Protein AF-A0A3Q0F4G1-F1 (afdb_monomer)

Foldseek 3Di:
DPPQFFEEFEAQADCLLDALLVVLVVVLGQEYEDDAQAAAAPPDDTAGHSDPPAHLVVLGQLVNLVSQVSNVVVNRAYAHEYHDPHPRYAHPDLVSLLVVLVVCCCQAAVHHDPRHSNPPHHGQEYEYEHDDY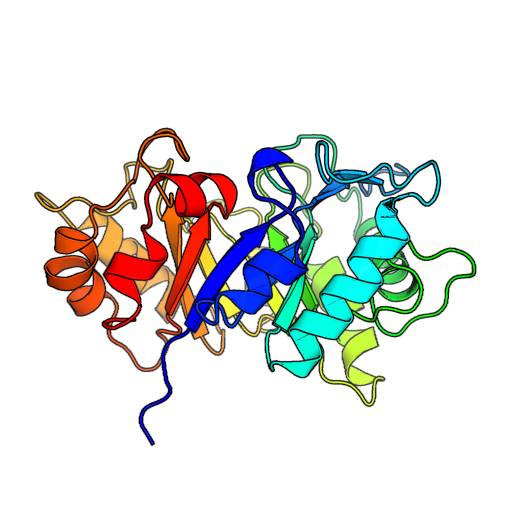YADVLSNLVNNVVVQVPDPHHHAYEYEWELPPPPIRCVNNQVVLRHQEYAHEQAPDVQQAADPVDNPSVLVSLVCPQVVGRYQAYAHEAELDCVLGVTRHDQLVCCQPPVCVSNDDSRHRYYYYRHSSSCVVNVSSVSNSVRD

Structure (mmCIF, N/CA/C/O backbone):
data_AF-A0A3Q0F4G1-F1
#
_entry.id   AF-A0A3Q0F4G1-F1
#
loop_
_atom_site.group_PDB
_atom_site.id
_atom_site.type_symbol
_atom_site.label_atom_id
_atom_site.label_alt_id
_atom_site.label_comp_id
_atom_site.label_asym_id
_atom_site.label_entity_id
_atom_site.label_seq_id
_atom_site.pdbx_PDB_ins_code
_atom_site.Cartn_x
_atom_site.Cartn_y
_atom_site.Cartn_z
_atom_site.occupancy
_atom_site.B_iso_or_equiv
_atom_site.auth_seq_id
_atom_site.auth_comp_id
_atom_site.auth_asym_id
_atom_site.auth_atom_id
_atom_site.pdbx_PDB_model_num
ATOM 1 N N . MET A 1 1 ? -2.494 -27.263 -5.649 1.00 35.16 1 MET A N 1
ATOM 2 C CA . MET A 1 1 ? -2.907 -26.097 -6.470 1.00 35.16 1 MET A CA 1
ATOM 3 C C . MET A 1 1 ? -1.819 -25.032 -6.391 1.00 35.16 1 MET A C 1
ATOM 5 O O . MET A 1 1 ? -1.474 -24.638 -5.286 1.00 35.16 1 MET A O 1
ATOM 9 N N . ARG A 1 2 ? -1.219 -24.596 -7.509 1.00 43.47 2 ARG A N 1
ATOM 10 C CA . ARG A 1 2 ? -0.264 -23.469 -7.475 1.00 43.47 2 ARG A CA 1
ATOM 11 C C . ARG A 1 2 ? -1.043 -22.207 -7.095 1.00 43.47 2 ARG A C 1
ATOM 13 O O . ARG A 1 2 ? -1.936 -21.817 -7.843 1.00 43.47 2 ARG A O 1
ATOM 20 N N . SER A 1 3 ? -0.742 -21.611 -5.941 1.00 52.91 3 SER A N 1
ATOM 21 C CA . SER A 1 3 ? -1.294 -20.304 -5.568 1.00 52.91 3 SER A CA 1
ATOM 22 C C . SER A 1 3 ? -1.005 -19.315 -6.702 1.00 52.91 3 SER A C 1
ATOM 24 O O . SER A 1 3 ? 0.154 -19.153 -7.092 1.00 52.91 3 SER A O 1
ATOM 26 N N . LYS A 1 4 ? -2.051 -18.731 -7.299 1.00 68.12 4 LYS A N 1
ATOM 27 C CA . LYS A 1 4 ? -1.898 -17.682 -8.317 1.00 68.12 4 LYS A CA 1
ATOM 28 C C . LYS A 1 4 ? -1.284 -16.472 -7.617 1.00 68.12 4 LYS A C 1
ATOM 30 O O . LYS A 1 4 ? -1.849 -16.018 -6.622 1.00 68.12 4 LYS A O 1
ATOM 35 N N . ARG A 1 5 ? -0.137 -15.979 -8.094 1.00 85.75 5 ARG A N 1
ATOM 36 C CA . ARG A 1 5 ? 0.481 -14.788 -7.498 1.00 85.75 5 ARG A CA 1
ATOM 37 C C . ARG A 1 5 ? -0.411 -13.584 -7.789 1.00 85.75 5 ARG A C 1
ATOM 39 O O . ARG A 1 5 ? -1.235 -13.593 -8.707 1.00 85.75 5 ARG A O 1
ATOM 46 N N . ILE A 1 6 ? -0.298 -12.580 -6.938 1.00 95.00 6 ILE A N 1
ATOM 47 C CA . ILE A 1 6 ? -1.236 -11.468 -6.867 1.00 95.00 6 ILE A CA 1
ATOM 48 C C . ILE A 1 6 ? -0.586 -10.205 -7.433 1.00 95.00 6 ILE A C 1
ATOM 50 O O . ILE A 1 6 ? 0.545 -9.869 -7.094 1.00 95.00 6 ILE A O 1
ATOM 54 N N . LEU A 1 7 ? -1.334 -9.486 -8.270 1.00 98.06 7 LEU A N 1
ATOM 55 C CA . LEU A 1 7 ? -1.054 -8.087 -8.572 1.00 98.06 7 LEU A CA 1
ATOM 56 C C . LEU A 1 7 ? -1.880 -7.188 -7.649 1.00 98.06 7 LEU A C 1
ATOM 58 O O . LEU A 1 7 ? -3.111 -7.309 -7.598 1.00 98.06 7 LEU A O 1
ATOM 62 N N . GLY A 1 8 ? -1.195 -6.303 -6.932 1.00 98.62 8 GLY A N 1
ATOM 63 C CA . GLY A 1 8 ? -1.780 -5.195 -6.185 1.00 98.62 8 GLY A CA 1
ATOM 64 C C . GLY A 1 8 ? -1.483 -3.848 -6.841 1.00 98.62 8 GLY A C 1
ATOM 65 O O . GLY A 1 8 ? -0.587 -3.751 -7.682 1.00 98.62 8 GLY A O 1
ATOM 66 N N . VAL A 1 9 ? -2.235 -2.811 -6.478 1.00 98.88 9 VAL A N 1
ATOM 67 C CA . VAL A 1 9 ? -2.021 -1.451 -6.993 1.00 98.88 9 VAL A CA 1
ATOM 68 C C . VAL A 1 9 ? -2.499 -0.392 -6.001 1.00 98.88 9 VAL A C 1
ATOM 70 O O . VAL A 1 9 ? -3.509 -0.597 -5.322 1.00 98.88 9 VAL A O 1
ATOM 73 N N . TYR A 1 10 ? -1.802 0.742 -5.958 1.00 98.94 10 TYR A N 1
ATOM 74 C CA . TYR A 1 10 ? -2.266 1.961 -5.290 1.00 98.94 10 TYR A CA 1
ATOM 75 C C . TYR A 1 10 ? -3.203 2.765 -6.190 1.00 98.94 10 TYR A C 1
ATOM 77 O O . TYR A 1 10 ? -2.941 2.930 -7.381 1.00 98.94 10 TYR A O 1
ATOM 85 N N . TRP A 1 11 ? -4.304 3.258 -5.627 1.00 98.88 11 TRP A N 1
ATOM 86 C CA . TRP A 1 11 ? -5.297 4.086 -6.314 1.00 98.88 11 TRP A CA 1
ATOM 87 C C . TRP A 1 11 ? -5.720 5.243 -5.411 1.00 98.88 11 TRP A C 1
ATOM 89 O O . TRP A 1 11 ? -5.926 5.040 -4.214 1.00 98.88 11 TRP A O 1
ATOM 99 N N . GLY A 1 12 ? -5.927 6.426 -5.985 1.00 98.31 12 GLY A N 1
ATOM 100 C CA . GLY A 1 12 ? -6.522 7.570 -5.294 1.00 98.31 12 GLY A CA 1
ATOM 101 C C . GLY A 1 12 ? -5.718 8.861 -5.394 1.00 98.31 12 GLY A C 1
ATOM 102 O O . GLY A 1 12 ? -6.224 9.898 -4.989 1.00 98.31 12 GLY A O 1
ATOM 103 N N . GLN A 1 13 ? -4.505 8.839 -5.947 1.00 98.00 13 GLN A N 1
ATOM 104 C CA . GLN A 1 13 ? -3.614 10.007 -5.962 1.00 98.00 13 GLN A CA 1
ATOM 105 C C . GLN A 1 13 ? -3.616 10.782 -7.285 1.00 98.00 13 GLN A C 1
ATOM 107 O O . GLN A 1 13 ? -2.935 11.799 -7.401 1.00 98.00 13 GLN A O 1
ATOM 112 N N . ASN A 1 14 ? -4.414 10.377 -8.282 1.00 97.81 14 ASN A N 1
ATOM 113 C CA . ASN A 1 14 ? -4.555 11.156 -9.511 1.00 97.81 14 ASN A CA 1
ATOM 114 C C . ASN A 1 14 ? -5.918 10.936 -10.180 1.00 97.81 14 ASN A C 1
ATOM 116 O O . ASN A 1 14 ? -6.237 9.833 -10.616 1.00 97.81 14 ASN A O 1
ATOM 120 N N . ALA A 1 15 ? -6.710 11.998 -10.357 1.00 95.56 15 ALA A N 1
ATOM 121 C CA . ALA A 1 15 ? -8.048 11.901 -10.956 1.00 95.56 15 ALA A CA 1
ATOM 122 C C . ALA A 1 15 ? -8.054 11.284 -12.373 1.00 95.56 15 ALA A C 1
ATOM 124 O O . ALA A 1 15 ? -9.027 10.632 -12.767 1.00 95.56 15 ALA A O 1
ATOM 125 N N . GLY A 1 16 ? -6.955 11.425 -13.126 1.00 97.12 16 GLY A N 1
ATOM 126 C CA . GLY A 1 16 ? -6.780 10.844 -14.459 1.00 97.12 16 GLY A CA 1
ATOM 127 C C . GLY A 1 16 ? -6.739 9.311 -14.481 1.00 97.12 16 GLY A C 1
ATOM 128 O O . GLY A 1 16 ? -6.902 8.707 -15.540 1.00 97.12 16 GLY A O 1
ATOM 129 N N . GLU A 1 17 ? -6.585 8.651 -13.329 1.00 97.38 17 GLU A N 1
ATOM 130 C CA . GLU A 1 17 ? -6.598 7.186 -13.226 1.00 97.38 17 GLU A CA 1
ATOM 131 C C . GLU A 1 17 ? -8.020 6.586 -13.288 1.00 97.38 17 GLU A C 1
ATOM 133 O O . GLU A 1 17 ? -8.197 5.373 -13.468 1.00 97.38 17 GLU A O 1
ATOM 138 N N . GLY A 1 18 ? -9.038 7.452 -13.199 1.00 97.12 18 GLY A N 1
ATOM 139 C CA . GLY A 1 18 ? -10.456 7.117 -13.261 1.00 97.12 18 GLY A CA 1
ATOM 140 C C . GLY A 1 18 ? -11.008 6.492 -11.977 1.00 97.12 18 GLY A C 1
ATOM 141 O O . GLY A 1 18 ? -10.296 6.240 -11.011 1.00 97.12 18 GLY A O 1
ATOM 142 N N . HIS A 1 19 ? -12.317 6.225 -11.970 1.00 97.38 19 HIS A N 1
ATOM 143 C CA . HIS A 1 19 ? -13.008 5.652 -10.810 1.00 97.38 19 HIS A CA 1
ATOM 144 C C . HIS A 1 19 ? -12.451 4.285 -10.382 1.00 97.38 19 HIS A C 1
ATOM 146 O O . HIS A 1 19 ? -12.100 3.456 -11.228 1.00 97.38 19 HIS A O 1
ATOM 152 N N . LEU A 1 20 ? -12.506 3.996 -9.080 1.00 98.62 20 LEU A N 1
ATOM 153 C CA . LEU A 1 20 ? -12.069 2.727 -8.492 1.00 98.62 20 LEU A CA 1
ATOM 154 C C . LEU A 1 20 ? -12.755 1.510 -9.146 1.00 98.62 20 LE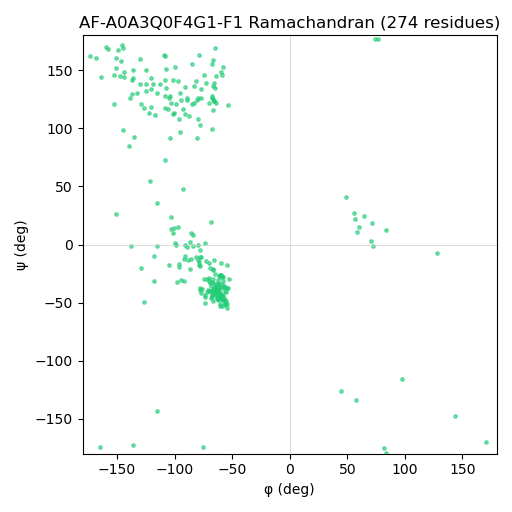U A C 1
ATOM 156 O O . LEU A 1 20 ? -12.110 0.498 -9.430 1.00 98.62 20 LEU A O 1
ATOM 160 N N . SER A 1 21 ? -14.040 1.614 -9.499 1.00 98.19 21 SER A N 1
ATOM 161 C CA . SER A 1 21 ? -14.744 0.533 -10.208 1.00 98.19 21 SER A CA 1
ATOM 162 C C . SER A 1 21 ? -14.148 0.214 -11.583 1.00 98.19 21 SER A C 1
ATOM 164 O O . SER A 1 21 ? -14.167 -0.951 -11.991 1.00 98.19 21 SER A O 1
ATOM 166 N N . ARG A 1 22 ? -13.558 1.192 -12.292 1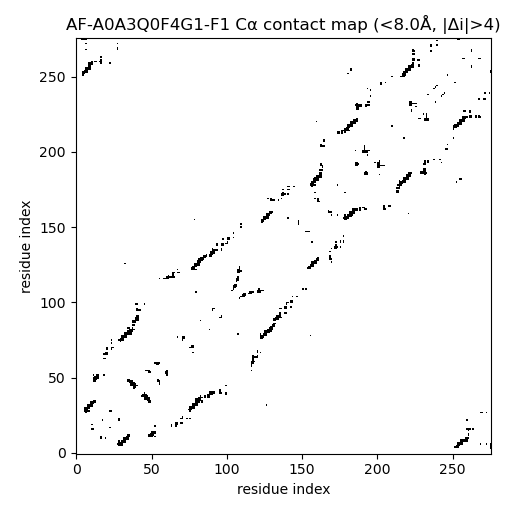.00 98.00 22 ARG A N 1
ATOM 167 C CA . ARG A 1 22 ? -12.839 0.940 -13.555 1.00 98.00 22 ARG A CA 1
ATOM 168 C C . ARG A 1 22 ? -11.567 0.139 -13.308 1.00 98.00 22 ARG A C 1
ATOM 170 O O . ARG A 1 22 ? -11.341 -0.833 -14.026 1.00 98.00 22 ARG A O 1
ATOM 177 N N . THR A 1 23 ? -10.802 0.479 -12.269 1.00 98.44 23 THR A N 1
ATOM 178 C CA . THR A 1 23 ? -9.623 -0.289 -11.830 1.00 98.44 23 THR A CA 1
ATOM 179 C C . THR A 1 23 ? -9.994 -1.741 -11.537 1.00 98.44 23 THR A C 1
ATOM 181 O O . THR A 1 23 ? -9.392 -2.661 -12.092 1.00 98.44 23 THR A O 1
ATOM 184 N N . CYS A 1 24 ? -11.067 -1.968 -10.781 1.00 98.38 24 CYS A N 1
ATOM 185 C CA . CYS A 1 24 ? -11.536 -3.312 -10.448 1.00 98.38 24 CYS A CA 1
ATOM 186 C C . CYS A 1 24 ? -12.131 -4.077 -11.643 1.00 98.38 24 CYS A C 1
ATOM 188 O O . CYS A 1 24 ? -11.996 -5.297 -11.733 1.00 98.38 24 CYS A O 1
ATOM 190 N N . LYS A 1 25 ? -12.752 -3.380 -12.606 1.00 98.25 25 LYS A N 1
ATOM 191 C CA . LYS A 1 25 ? -13.294 -3.987 -13.835 1.00 98.25 25 LYS A CA 1
ATOM 192 C C . LYS A 1 25 ? -12.201 -4.544 -14.754 1.00 98.25 25 LYS A C 1
ATOM 194 O O . LYS A 1 25 ? -12.500 -5.423 -15.556 1.00 98.25 25 LYS A O 1
ATOM 199 N N . THR A 1 26 ? -10.951 -4.087 -14.634 1.00 97.56 26 THR A N 1
ATOM 200 C CA . THR A 1 26 ? -9.839 -4.600 -15.458 1.00 97.56 26 THR A CA 1
ATOM 201 C C . THR A 1 26 ? -9.584 -6.099 -15.268 1.00 97.56 26 THR A C 1
ATOM 203 O O . THR A 1 26 ? -9.040 -6.743 -16.163 1.00 97.56 26 THR A O 1
ATOM 206 N N . GLY A 1 27 ? -9.932 -6.650 -14.097 1.00 96.38 27 GLY A N 1
ATOM 207 C CA . GLY A 1 27 ? -9.638 -8.033 -13.719 1.00 96.38 27 GLY A CA 1
ATOM 208 C C . GLY A 1 27 ? -8.156 -8.322 -13.446 1.00 96.38 27 GLY A C 1
ATOM 209 O O . GLY A 1 27 ? -7.823 -9.476 -13.162 1.00 96.38 27 GLY A O 1
ATOM 210 N N . LEU A 1 28 ? -7.285 -7.305 -13.512 1.00 97.12 28 LEU A N 1
ATOM 211 C CA . LEU A 1 28 ? -5.830 -7.433 -13.363 1.00 97.12 28 LEU A CA 1
ATOM 212 C C . LEU A 1 28 ? -5.407 -7.588 -11.903 1.00 97.12 28 LEU A C 1
ATOM 214 O O . LEU A 1 28 ? -4.525 -8.386 -11.604 1.00 97.12 28 LEU A O 1
ATOM 218 N N . PHE A 1 29 ? -6.059 -6.853 -11.005 1.00 98.19 29 PHE A N 1
ATOM 219 C CA . PHE A 1 29 ? -5.654 -6.747 -9.608 1.00 98.19 29 PHE A CA 1
ATOM 220 C C . PHE A 1 29 ? -6.478 -7.667 -8.704 1.00 98.19 29 PHE A C 1
ATOM 222 O O . PHE A 1 29 ? -7.626 -8.014 -9.006 1.00 98.19 29 PHE A O 1
ATOM 229 N N . ARG A 1 30 ? -5.883 -8.082 -7.585 1.00 98.00 30 ARG A N 1
ATOM 230 C CA . ARG A 1 30 ? -6.574 -8.776 -6.478 1.00 98.00 30 ARG A CA 1
ATOM 231 C C . ARG A 1 30 ? -6.524 -7.997 -5.167 1.00 98.00 30 ARG A C 1
ATOM 233 O O . ARG A 1 30 ? -7.231 -8.360 -4.232 1.00 98.00 30 ARG A O 1
ATOM 240 N N . ILE A 1 31 ? -5.726 -6.936 -5.128 1.00 98.62 31 ILE A N 1
ATOM 241 C CA . ILE A 1 31 ? -5.482 -6.059 -3.985 1.00 98.62 31 ILE A CA 1
ATOM 242 C C . ILE A 1 31 ? -5.500 -4.623 -4.527 1.00 98.62 31 ILE A C 1
ATOM 244 O O . ILE A 1 31 ? -4.856 -4.348 -5.540 1.00 98.62 31 ILE A O 1
ATOM 248 N N . VAL A 1 32 ? -6.264 -3.728 -3.904 1.00 98.94 32 VAL A N 1
ATOM 249 C CA . VAL A 1 32 ? -6.243 -2.287 -4.199 1.00 98.94 32 VAL A CA 1
ATOM 250 C C . VAL A 1 32 ? -6.081 -1.511 -2.899 1.00 98.94 32 VAL A C 1
ATOM 252 O O . VAL A 1 32 ? -6.935 -1.612 -2.018 1.00 98.94 32 VAL A O 1
ATOM 255 N N . ASN A 1 33 ? -5.015 -0.724 -2.805 1.00 98.94 33 ASN A N 1
ATOM 256 C CA . ASN A 1 33 ? -4.748 0.157 -1.672 1.00 98.94 33 ASN A CA 1
ATOM 257 C C . ASN A 1 33 ? -5.323 1.540 -1.993 1.00 98.94 33 ASN A C 1
ATOM 259 O O . ASN A 1 33 ? -4.904 2.175 -2.963 1.00 98.94 33 ASN A O 1
ATOM 263 N N . ILE A 1 34 ? -6.315 1.989 -1.218 1.00 98.88 34 ILE A N 1
ATOM 264 C CA . ILE A 1 34 ? -6.865 3.341 -1.343 1.00 98.88 34 ILE A CA 1
ATOM 265 C C . ILE A 1 34 ? -5.918 4.301 -0.623 1.00 98.88 34 ILE A C 1
ATOM 267 O O . ILE A 1 34 ? -5.864 4.320 0.606 1.00 98.88 34 ILE A O 1
ATOM 271 N N . ALA A 1 35 ? -5.195 5.087 -1.408 1.00 98.31 35 ALA A N 1
ATOM 272 C CA . ALA A 1 35 ? -4.206 6.058 -0.976 1.00 98.31 35 ALA A CA 1
ATOM 273 C C . ALA A 1 35 ? -4.823 7.469 -0.956 1.00 98.31 35 ALA A C 1
ATOM 275 O O . ALA A 1 35 ? -5.280 7.922 -2.005 1.00 98.31 35 ALA A O 1
ATOM 276 N N . PHE A 1 36 ? -4.877 8.202 0.162 1.00 98.31 36 PHE A N 1
ATOM 277 C CA . PHE A 1 36 ? -4.405 7.855 1.515 1.00 98.31 36 PHE A CA 1
ATOM 278 C C . PHE A 1 36 ? -5.279 8.468 2.618 1.00 98.31 36 PHE A C 1
ATOM 280 O O . PHE A 1 36 ? -5.915 9.504 2.416 1.00 98.31 36 PHE A O 1
ATOM 287 N N . LEU A 1 37 ? -5.241 7.881 3.820 1.00 97.81 37 LEU A N 1
ATOM 288 C CA . LEU A 1 37 ? -5.414 8.642 5.062 1.00 97.81 37 LEU A CA 1
ATOM 289 C C . LEU A 1 37 ? -4.065 9.302 5.380 1.00 97.81 37 LEU A C 1
ATOM 291 O O . LEU A 1 37 ? -3.197 8.676 5.983 1.00 97.81 37 LEU A O 1
ATOM 295 N N . SER A 1 38 ? -3.871 10.534 4.911 1.00 96.06 38 SER A N 1
ATOM 296 C CA . SER A 1 38 ? -2.565 11.218 4.894 1.00 96.06 38 SER A CA 1
ATOM 297 C C . SER A 1 38 ? -2.360 12.204 6.047 1.00 96.06 38 SER A C 1
ATOM 299 O O . SER A 1 38 ? -1.342 12.885 6.112 1.00 96.06 38 SER A O 1
ATOM 301 N N . THR A 1 39 ? -3.348 12.348 6.925 1.00 96.50 39 THR A N 1
ATOM 302 C CA . THR A 1 39 ? -3.269 13.200 8.115 1.00 96.50 39 THR A CA 1
ATOM 303 C C . THR A 1 39 ? -3.920 12.459 9.261 1.00 96.50 39 THR A C 1
ATOM 305 O O . THR A 1 39 ? -5.049 11.996 9.097 1.00 96.50 39 THR A O 1
ATOM 308 N N . PHE A 1 40 ? -3.214 12.306 10.379 1.00 96.69 40 PHE A N 1
ATOM 309 C CA . PHE A 1 40 ? -3.699 11.683 11.613 1.00 96.69 40 PHE A CA 1
ATOM 310 C C . PHE A 1 40 ? -2.661 11.828 12.734 1.00 96.69 40 PHE A C 1
ATOM 312 O O . PHE A 1 40 ? -1.478 12.033 12.468 1.00 96.69 40 PHE A O 1
ATOM 319 N N . GLY A 1 41 ? -3.118 11.647 13.973 1.00 96.25 41 GLY A N 1
ATOM 320 C CA . GLY A 1 41 ? -2.273 11.656 15.165 1.00 96.25 41 GLY A CA 1
ATOM 321 C C . GLY A 1 41 ? -1.795 13.054 15.566 1.00 96.25 41 GLY A C 1
ATOM 322 O O . GLY A 1 41 ? -2.142 14.061 14.941 1.00 96.25 41 GLY A O 1
ATOM 323 N N . ASN A 1 42 ? -1.081 13.126 16.684 1.00 92.81 42 ASN A N 1
ATOM 324 C CA . ASN A 1 42 ? -0.663 14.354 17.357 1.00 92.81 42 ASN A CA 1
ATOM 325 C C . ASN A 1 42 ? -1.816 15.362 17.565 1.00 92.81 42 ASN A C 1
ATOM 327 O O . ASN A 1 42 ? -1.685 16.557 17.307 1.00 92.81 42 ASN A O 1
ATOM 331 N N . GLY A 1 43 ? -2.998 14.861 17.941 1.00 88.38 43 GLY A N 1
ATOM 332 C CA . GLY A 1 43 ? -4.210 15.672 18.128 1.00 88.38 43 GLY A CA 1
ATOM 333 C C . GLY A 1 43 ? -4.867 16.186 16.838 1.00 88.38 43 GLY A C 1
ATOM 334 O O . GLY A 1 43 ? -5.9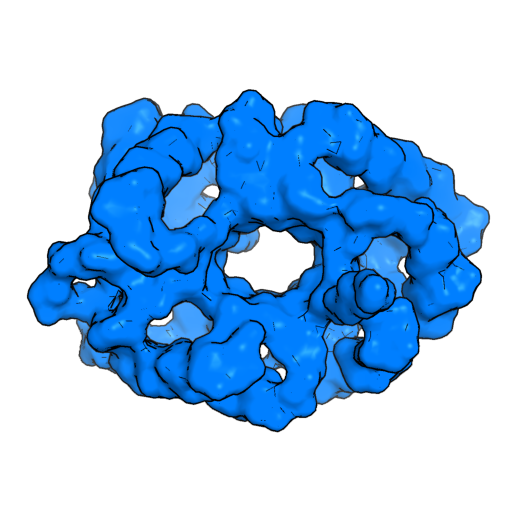21 16.819 16.901 1.00 88.38 43 GLY A O 1
ATOM 335 N N . SER A 1 44 ? -4.297 15.896 15.665 1.00 90.94 44 SER A N 1
ATOM 336 C CA . SER A 1 44 ? -4.864 16.304 14.379 1.00 90.94 44 SER A CA 1
ATOM 337 C C . SER A 1 44 ? -6.103 15.483 14.037 1.00 90.94 44 SER A C 1
ATOM 339 O O . SER A 1 44 ? -6.132 14.259 14.194 1.00 90.94 44 SER A O 1
ATOM 341 N N . GLN A 1 45 ? -7.127 16.146 13.496 1.00 91.31 45 GLN A N 1
ATOM 342 C CA . GLN A 1 45 ? -8.298 15.452 12.973 1.00 91.31 45 GLN A CA 1
ATOM 343 C C . GLN A 1 45 ? -7.895 14.614 11.751 1.00 91.31 45 GLN A C 1
ATOM 345 O O . GLN A 1 45 ? -7.382 15.185 10.783 1.00 91.31 45 GLN A O 1
ATOM 350 N N . PRO A 1 46 ? -8.146 13.288 11.737 1.00 94.81 46 PRO A N 1
ATOM 351 C CA . PRO A 1 46 ? -7.713 12.488 10.609 1.00 94.81 46 PRO A CA 1
ATOM 352 C C . PRO A 1 46 ? -8.428 12.876 9.311 1.00 94.81 46 PRO A C 1
ATOM 354 O O . PRO A 1 46 ? -9.655 13.034 9.292 1.00 94.81 46 PRO A O 1
ATOM 357 N N . LEU A 1 47 ? -7.664 13.002 8.224 1.00 93.62 47 LEU A N 1
ATOM 358 C CA . LEU A 1 47 ? -8.153 13.464 6.928 1.00 93.62 47 LEU A CA 1
ATOM 359 C C . LEU A 1 47 ? -7.674 12.558 5.792 1.00 93.62 47 LEU A C 1
ATOM 361 O O . LEU A 1 47 ? -6.492 12.239 5.657 1.00 93.62 47 LEU A O 1
ATOM 365 N N . MET A 1 48 ? -8.631 12.163 4.955 1.00 94.50 48 MET A N 1
ATOM 366 C CA . MET A 1 48 ? -8.375 11.452 3.707 1.00 94.50 48 MET A CA 1
ATOM 367 C C . MET A 1 48 ? -7.973 12.431 2.604 1.00 94.50 48 MET A C 1
ATOM 369 O O . MET A 1 48 ? -8.596 13.479 2.446 1.00 94.50 48 MET A O 1
ATOM 373 N N . ASN A 1 49 ? -7.020 12.036 1.770 1.00 95.62 49 ASN A N 1
ATOM 374 C CA . ASN A 1 49 ? -6.685 12.719 0.530 1.00 95.62 49 ASN A CA 1
ATOM 375 C C . ASN A 1 49 ? -6.825 11.730 -0.632 1.00 95.62 49 ASN A C 1
ATOM 377 O O . ASN A 1 49 ? -6.075 10.762 -0.711 1.00 95.62 49 ASN A O 1
ATOM 381 N N . LEU A 1 50 ? -7.801 11.973 -1.514 1.00 96.81 50 LEU A N 1
ATOM 382 C CA . LEU A 1 50 ? -8.009 11.220 -2.758 1.00 96.81 50 LEU A CA 1
ATOM 383 C C . LEU A 1 50 ? -7.796 12.117 -3.988 1.00 96.81 50 LEU A C 1
ATOM 385 O O . LEU A 1 50 ? -8.525 12.011 -4.979 1.00 96.81 50 LEU A O 1
ATOM 389 N N . ALA A 1 51 ? -6.843 13.048 -3.890 1.00 95.38 51 ALA A N 1
ATOM 390 C CA . ALA A 1 51 ? -6.520 14.034 -4.911 1.00 95.38 51 ALA A CA 1
ATOM 391 C C . ALA A 1 51 ? -7.793 14.670 -5.509 1.00 95.38 51 ALA A C 1
ATOM 393 O O . ALA A 1 51 ? -8.655 15.168 -4.786 1.00 95.38 51 ALA A O 1
ATOM 394 N N . GLY A 1 52 ? -7.941 14.632 -6.834 1.00 95.06 52 GLY A N 1
ATOM 395 C CA . GLY A 1 52 ? -9.104 15.182 -7.535 1.00 95.06 52 GLY A CA 1
ATOM 396 C C . GLY A 1 52 ? -10.330 14.261 -7.618 1.00 95.06 52 GLY A C 1
ATOM 397 O O . GLY A 1 52 ? -11.256 14.589 -8.356 1.00 95.06 52 GLY A O 1
ATOM 398 N N . HIS A 1 53 ? -10.369 13.105 -6.939 1.00 95.50 53 HIS A N 1
ATOM 399 C CA . HIS A 1 53 ? -11.501 12.167 -7.062 1.00 95.50 53 HIS A CA 1
ATOM 400 C C . HIS A 1 53 ? -12.741 12.610 -6.287 1.00 95.50 53 HIS A C 1
ATOM 402 O O . HIS A 1 53 ? -13.863 12.431 -6.764 1.00 95.50 53 HIS A O 1
ATOM 408 N N . CYS A 1 54 ? -12.559 13.123 -5.070 1.00 93.00 54 CYS A N 1
ATOM 409 C CA . CYS A 1 54 ? -13.641 13.588 -4.206 1.00 93.00 54 CYS A CA 1
ATOM 410 C C . CYS A 1 54 ? -13.093 14.370 -3.008 1.00 93.00 54 CYS A C 1
ATOM 412 O O . CYS A 1 54 ? -11.945 14.190 -2.613 1.00 93.00 54 CYS A O 1
ATOM 414 N N . SER A 1 55 ? -13.951 15.181 -2.383 1.00 89.19 55 SER A N 1
ATOM 415 C CA . SER A 1 55 ? -13.644 15.833 -1.109 1.00 89.19 55 SER A CA 1
ATOM 416 C C . SER A 1 55 ? -14.355 15.125 0.056 1.00 89.19 55 SER A C 1
ATOM 418 O O . SER A 1 55 ? -15.589 15.030 0.052 1.00 89.19 55 SER A O 1
ATOM 420 N N . PRO A 1 56 ? -13.624 14.629 1.072 1.00 78.25 56 PRO A N 1
ATOM 421 C CA . PRO A 1 56 ? -14.230 14.056 2.272 1.00 78.25 56 PRO A CA 1
ATOM 422 C C . PRO A 1 56 ? -14.973 15.094 3.120 1.00 78.25 56 PRO A C 1
ATOM 424 O O . PRO A 1 56 ? -16.000 14.758 3.711 1.00 78.25 56 PRO A O 1
ATOM 427 N N . SER A 1 57 ? -14.502 16.348 3.151 1.00 75.75 57 SER A N 1
ATOM 428 C CA . SER A 1 57 ? -15.077 17.413 3.991 1.00 75.75 57 SER A CA 1
ATOM 429 C C . SER A 1 57 ? -16.512 17.779 3.597 1.00 75.75 57 SER A C 1
ATOM 431 O O . SER A 1 57 ? -17.297 18.192 4.446 1.00 75.75 57 SER A O 1
ATOM 433 N N . SER A 1 58 ? -16.896 17.541 2.338 1.00 78.25 58 SER A N 1
ATOM 434 C CA . SER A 1 58 ? -18.258 17.735 1.827 1.00 78.25 58 SER A CA 1
ATOM 435 C C . SER A 1 58 ? -19.077 16.439 1.725 1.00 78.25 58 SER A C 1
ATOM 437 O O . SER A 1 58 ? -20.116 16.415 1.068 1.00 78.25 58 SER A O 1
ATOM 439 N N . ASN A 1 59 ? -18.634 15.338 2.352 1.00 79.31 59 ASN A N 1
ATOM 440 C CA . ASN A 1 59 ? -19.191 13.987 2.163 1.00 79.31 59 ASN A CA 1
ATOM 441 C C . ASN A 1 59 ? -19.184 13.504 0.693 1.00 79.31 59 ASN A C 1
ATOM 443 O O . ASN A 1 59 ? -19.927 12.589 0.329 1.00 79.31 59 ASN A O 1
ATOM 447 N N . GLY A 1 60 ? -18.327 14.072 -0.162 1.00 86.88 60 GLY A N 1
ATOM 448 C CA . GLY A 1 60 ? -18.278 13.770 -1.596 1.00 86.88 60 GLY A CA 1
ATOM 449 C C . GLY A 1 60 ? -17.741 12.375 -1.933 1.00 86.88 60 GLY A C 1
ATOM 450 O O . GLY A 1 60 ? -17.942 11.880 -3.042 1.00 86.88 60 GLY A O 1
ATOM 451 N N . CYS A 1 61 ? -17.088 11.699 -0.985 1.00 93.62 61 CYS A N 1
ATOM 452 C CA . CYS A 1 61 ? -16.438 10.408 -1.222 1.00 93.62 61 CYS A CA 1
ATOM 453 C C . CYS A 1 61 ? -17.350 9.179 -1.072 1.00 93.62 61 CYS A C 1
ATOM 455 O O . CYS A 1 61 ? -16.906 8.053 -1.299 1.00 93.62 61 CYS A O 1
ATOM 457 N N . GLN A 1 62 ? -18.647 9.349 -0.791 1.00 93.38 62 GLN A N 1
ATOM 458 C CA . GLN A 1 62 ? -19.570 8.215 -0.631 1.00 93.38 62 GLN A CA 1
ATOM 459 C C . GLN A 1 62 ? -19.679 7.327 -1.881 1.00 93.38 62 GLN A C 1
ATOM 461 O O . GLN A 1 62 ? -19.930 6.124 -1.772 1.00 93.38 62 GLN A O 1
ATOM 466 N N . ARG A 1 63 ? -19.459 7.885 -3.082 1.00 93.56 63 ARG A N 1
ATOM 467 C CA . ARG A 1 63 ? -19.423 7.102 -4.328 1.00 93.56 63 ARG A CA 1
ATOM 468 C C . ARG A 1 63 ? -18.319 6.042 -4.308 1.00 93.56 63 ARG A C 1
ATOM 470 O O . ARG A 1 63 ? -18.564 4.939 -4.794 1.00 93.56 63 ARG A O 1
ATOM 477 N N . VAL A 1 64 ? -17.167 6.338 -3.704 1.00 97.44 64 VAL A N 1
ATOM 478 C CA . VAL A 1 64 ? -16.059 5.381 -3.550 1.00 97.44 64 VAL A CA 1
ATOM 479 C C . VAL A 1 64 ? -16.526 4.153 -2.765 1.00 97.44 64 VAL A C 1
ATOM 481 O O . VAL A 1 64 ? -16.176 3.036 -3.122 1.00 97.44 64 VAL A O 1
ATOM 484 N N . GLY A 1 65 ? -17.435 4.315 -1.797 1.00 97.62 65 GLY A N 1
ATOM 485 C CA . GLY A 1 65 ? -18.082 3.203 -1.090 1.00 97.62 65 GLY A CA 1
ATOM 486 C C . GLY A 1 65 ? -18.810 2.199 -1.990 1.00 97.62 65 GLY A C 1
ATOM 487 O O . GLY A 1 65 ? -18.729 0.982 -1.786 1.00 97.62 65 GLY A O 1
ATOM 488 N N . ARG A 1 66 ? -19.500 2.689 -3.028 1.00 97.31 66 ARG A N 1
ATOM 489 C CA . ARG A 1 66 ? -20.155 1.822 -4.023 1.00 97.31 66 ARG A CA 1
ATOM 490 C C . ARG A 1 66 ? -19.127 1.088 -4.880 1.00 97.31 66 ARG A C 1
ATOM 492 O O . ARG A 1 66 ? -19.302 -0.099 -5.152 1.00 97.31 66 ARG A O 1
ATOM 499 N N . ASP A 1 67 ? -18.048 1.770 -5.253 1.00 98.56 67 ASP A N 1
ATOM 500 C CA . ASP A 1 67 ? -16.954 1.171 -6.015 1.00 98.56 67 ASP A CA 1
ATOM 501 C C . ASP A 1 67 ? -16.198 0.111 -5.193 1.00 98.56 67 ASP A C 1
ATOM 503 O O . ASP A 1 67 ? -15.929 -0.968 -5.717 1.00 98.56 67 ASP A O 1
ATOM 507 N N . ILE A 1 68 ? -15.956 0.346 -3.897 1.00 98.81 68 ILE A N 1
ATOM 508 C CA . ILE A 1 68 ? -15.395 -0.645 -2.959 1.00 98.81 68 ILE A CA 1
ATOM 509 C C . ILE A 1 68 ? -16.250 -1.916 -2.968 1.00 98.81 68 ILE A C 1
ATOM 511 O O . ILE A 1 68 ? -15.744 -3.011 -3.210 1.00 98.81 68 ILE A O 1
ATOM 515 N N . SER A 1 69 ? -17.567 -1.768 -2.798 1.00 98.31 69 SER A N 1
ATOM 516 C CA . SER A 1 69 ? -18.499 -2.904 -2.818 1.00 98.31 69 SER A CA 1
ATOM 517 C C . SER A 1 69 ? -18.467 -3.648 -4.162 1.00 98.31 69 SER A C 1
ATOM 519 O O . SER A 1 69 ? -18.562 -4.876 -4.213 1.00 98.31 69 SER A O 1
ATOM 521 N N . TYR A 1 70 ? -18.312 -2.920 -5.272 1.00 98.44 70 TYR A N 1
ATOM 522 C CA . TYR A 1 70 ? -18.172 -3.497 -6.610 1.00 98.44 70 TYR A CA 1
ATOM 523 C C . TYR A 1 70 ? -16.874 -4.308 -6.775 1.00 98.44 70 TYR A C 1
ATOM 525 O O . TYR A 1 70 ? -16.897 -5.362 -7.423 1.00 98.44 70 TYR A O 1
ATOM 533 N N . CYS A 1 71 ? -15.764 -3.841 -6.195 1.00 98.75 71 CYS A N 1
ATOM 534 C CA . CYS A 1 71 ? -14.480 -4.542 -6.160 1.00 98.75 71 CYS A CA 1
ATOM 535 C C . CYS A 1 71 ? -14.557 -5.819 -5.315 1.00 98.75 71 CYS A C 1
ATOM 537 O O . CYS A 1 71 ? -14.199 -6.898 -5.788 1.00 98.75 71 CYS A O 1
ATOM 539 N N . GLN A 1 72 ? -15.104 -5.721 -4.102 1.00 98.62 72 GLN A N 1
ATOM 540 C CA . GLN A 1 72 ? -15.221 -6.843 -3.168 1.00 98.62 72 GLN A CA 1
ATOM 541 C C . GLN A 1 72 ? -16.100 -7.971 -3.723 1.00 98.62 72 GLN A C 1
ATOM 543 O O . GLN A 1 72 ? -15.725 -9.139 -3.639 1.00 98.62 72 GLN A O 1
ATOM 548 N N . LYS A 1 73 ? -17.201 -7.644 -4.420 1.00 98.25 73 LYS A N 1
ATOM 549 C CA . LYS A 1 73 ? -18.031 -8.630 -5.149 1.00 98.25 73 LYS A CA 1
ATOM 550 C C . LYS A 1 73 ? -17.270 -9.409 -6.233 1.00 98.25 73 LYS A C 1
ATOM 552 O O . LYS A 1 73 ? -17.756 -10.432 -6.701 1.00 98.25 73 LYS A O 1
ATOM 557 N N . ARG A 1 74 ? -16.093 -8.934 -6.649 1.00 97.69 74 ARG A N 1
ATOM 558 C CA . ARG A 1 74 ? -15.194 -9.592 -7.616 1.00 97.69 74 ARG A CA 1
ATOM 559 C C . ARG A 1 74 ? -14.021 -10.308 -6.945 1.00 97.69 74 ARG A C 1
ATOM 561 O O . ARG A 1 74 ? -13.089 -10.718 -7.632 1.00 97.69 74 ARG A O 1
ATOM 568 N N . GLY A 1 75 ? -14.047 -10.436 -5.620 1.00 97.56 75 GLY A N 1
ATOM 569 C CA . GLY A 1 75 ? -12.975 -11.052 -4.842 1.00 97.56 75 GLY A CA 1
ATOM 570 C C . GLY A 1 75 ? -11.704 -10.203 -4.761 1.00 97.56 75 GLY A C 1
ATOM 571 O O . GLY A 1 75 ? -10.636 -10.745 -4.482 1.00 97.56 75 GLY A O 1
ATOM 572 N N . ILE A 1 76 ? -11.791 -8.896 -5.034 1.00 98.62 76 ILE A N 1
ATOM 573 C CA . ILE A 1 76 ? -10.673 -7.959 -4.879 1.00 98.62 76 ILE A CA 1
ATOM 574 C C . ILE A 1 76 ? -10.704 -7.421 -3.452 1.00 98.62 76 ILE A C 1
ATOM 576 O O . ILE A 1 76 ? -11.728 -6.890 -3.025 1.00 98.62 76 ILE A O 1
ATOM 580 N N . LYS A 1 77 ? -9.582 -7.544 -2.741 1.00 98.75 77 LYS A N 1
ATOM 581 C CA . LYS A 1 77 ? -9.405 -6.944 -1.417 1.00 98.75 77 LYS A CA 1
ATOM 582 C C . LYS A 1 77 ? -9.132 -5.455 -1.565 1.00 98.75 77 LYS A C 1
ATOM 584 O O . LYS A 1 77 ? -8.310 -5.072 -2.400 1.00 98.75 77 LYS A O 1
ATOM 589 N N . VAL A 1 78 ? -9.812 -4.636 -0.773 1.00 98.88 78 VAL A N 1
ATOM 590 C CA . VAL A 1 78 ? -9.635 -3.184 -0.772 1.00 98.88 78 VAL A CA 1
ATOM 591 C C . VAL A 1 78 ? -9.201 -2.725 0.614 1.00 98.88 78 VAL A C 1
ATOM 593 O O . VAL A 1 78 ? -9.941 -2.901 1.583 1.00 98.88 78 VAL A O 1
ATOM 596 N N . MET A 1 79 ? -8.010 -2.140 0.703 1.00 98.88 79 MET A N 1
ATOM 597 C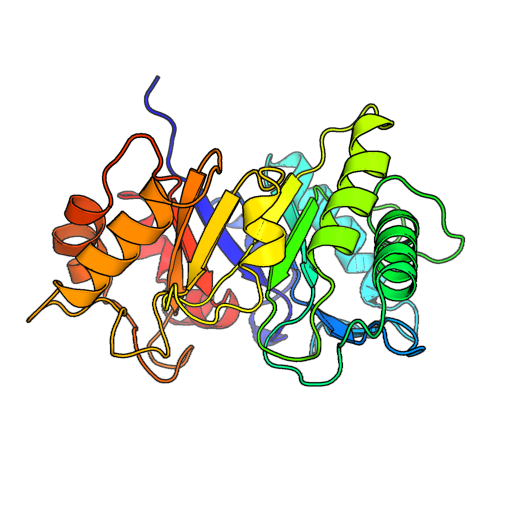 CA . MET A 1 79 ? -7.398 -1.696 1.957 1.00 98.88 79 MET A CA 1
ATOM 598 C C . MET A 1 79 ? -7.434 -0.173 2.033 1.00 98.88 79 MET A C 1
ATOM 600 O O . MET A 1 79 ? -7.403 0.513 1.008 1.00 98.88 79 MET A O 1
ATOM 604 N N . LEU A 1 80 ? -7.485 0.353 3.254 1.00 98.88 80 LEU A N 1
ATOM 605 C CA . LEU A 1 80 ? -7.151 1.748 3.517 1.00 98.88 80 LEU A CA 1
ATOM 606 C C . LEU A 1 80 ? -5.638 1.866 3.657 1.00 98.88 80 LEU A C 1
ATOM 608 O O . LEU A 1 80 ? -5.098 1.243 4.562 1.00 98.88 80 LEU A O 1
ATOM 612 N N . SER A 1 81 ? -4.978 2.682 2.840 1.00 98.88 81 SER A N 1
ATOM 613 C CA . SER A 1 81 ? -3.571 3.010 3.068 1.00 98.88 81 SER A CA 1
ATOM 614 C C . SER A 1 81 ? -3.448 4.238 3.955 1.00 98.88 81 SER A C 1
ATOM 616 O O . SER A 1 81 ? -4.004 5.291 3.631 1.00 98.88 81 SER A O 1
ATOM 618 N N . ILE A 1 82 ? -2.733 4.106 5.069 1.00 98.56 82 ILE A N 1
ATOM 619 C CA . ILE A 1 82 ? -2.388 5.214 5.963 1.00 98.56 82 ILE A CA 1
ATOM 620 C C . ILE A 1 82 ? -0.977 5.702 5.639 1.00 98.56 82 ILE A C 1
ATOM 622 O O . ILE A 1 82 ? -0.104 4.886 5.360 1.00 98.56 82 ILE A O 1
ATOM 626 N N . GLY A 1 83 ? -0.775 7.017 5.679 1.00 97.25 83 GLY A N 1
ATOM 627 C CA . GLY A 1 83 ? 0.523 7.646 5.450 1.00 97.25 83 GLY A CA 1
ATOM 628 C C . GLY A 1 83 ? 0.717 8.153 4.016 1.00 97.25 83 GLY A C 1
ATOM 629 O O . GLY A 1 83 ? 0.018 9.081 3.593 1.00 97.25 83 GLY A O 1
ATOM 630 N N . GLY A 1 84 ? 1.674 7.562 3.299 1.00 96.00 84 GLY A N 1
ATOM 631 C CA . GLY A 1 84 ? 2.235 8.016 2.024 1.00 96.00 84 GLY A CA 1
ATOM 632 C C . GLY A 1 84 ? 3.309 9.096 2.210 1.00 96.00 84 GLY A C 1
ATOM 633 O O . GLY A 1 84 ? 3.628 9.479 3.332 1.00 96.00 84 GLY A O 1
ATOM 634 N N . GLY A 1 85 ? 3.825 9.671 1.123 1.00 91.88 85 GLY A N 1
ATOM 635 C CA . GLY A 1 85 ? 4.878 10.707 1.161 1.00 91.88 85 GLY A CA 1
ATOM 636 C C . GLY A 1 85 ? 4.482 12.083 1.742 1.00 91.88 85 GLY A C 1
ATOM 637 O O . GLY A 1 85 ? 5.117 13.088 1.430 1.00 91.88 85 GLY A O 1
ATOM 638 N N . SER A 1 86 ? 3.399 12.172 2.524 1.00 88.62 86 SER A N 1
ATOM 639 C CA . SER A 1 86 ? 2.992 13.386 3.248 1.00 88.62 86 SER A CA 1
ATOM 640 C C . SER A 1 86 ? 3.717 13.496 4.595 1.00 88.62 86 SER A C 1
ATOM 642 O O . SER A 1 86 ? 4.058 12.487 5.192 1.00 88.62 86 SER A O 1
ATOM 644 N N . ASN A 1 87 ? 3.869 14.714 5.125 1.00 89.25 87 ASN A N 1
ATOM 645 C CA . ASN A 1 87 ? 4.463 14.960 6.450 1.00 89.25 87 ASN A CA 1
ATOM 646 C C . ASN A 1 87 ? 3.416 15.290 7.532 1.00 89.25 87 ASN A C 1
ATOM 648 O O . ASN A 1 87 ? 3.759 15.788 8.599 1.00 89.25 87 ASN A O 1
ATOM 652 N N . ASN A 1 88 ? 2.128 15.060 7.253 1.00 93.69 88 ASN A N 1
ATOM 653 C CA . ASN A 1 88 ? 1.021 15.504 8.110 1.00 93.69 88 ASN A CA 1
ATOM 654 C C . ASN A 1 88 ? 0.506 14.415 9.062 1.00 93.69 88 ASN A C 1
ATOM 656 O O . ASN A 1 88 ? -0.601 14.530 9.591 1.00 93.69 88 ASN A O 1
ATOM 660 N N . TYR A 1 89 ? 1.262 13.339 9.247 1.00 95.31 89 TYR A N 1
ATOM 661 C CA . TYR A 1 89 ? 0.913 12.266 10.162 1.00 95.31 89 TYR A CA 1
ATOM 662 C C . TYR A 1 89 ? 2.086 11.945 11.083 1.00 95.31 89 TYR A C 1
ATOM 664 O O . TYR A 1 89 ? 3.243 11.930 10.671 1.00 95.31 89 TYR A O 1
ATOM 672 N N . SER A 1 90 ? 1.775 11.720 12.353 1.00 94.25 90 SER A N 1
ATOM 673 C CA . SER A 1 90 ? 2.735 11.335 13.383 1.00 94.25 90 SER A CA 1
ATOM 674 C C . SER A 1 90 ? 1.960 10.785 14.569 1.00 94.25 90 SER A C 1
ATOM 676 O O . SER A 1 90 ? 0.881 11.291 14.866 1.00 94.25 90 SER A O 1
ATOM 678 N N . LEU A 1 91 ? 2.488 9.774 15.253 1.00 95.88 91 LEU A N 1
ATOM 679 C CA . LEU A 1 91 ? 1.885 9.259 16.480 1.00 95.88 91 LEU A CA 1
ATOM 680 C C . LEU A 1 91 ? 2.735 9.738 17.652 1.00 95.88 91 LEU A C 1
ATOM 682 O O . LEU A 1 91 ? 3.895 9.350 17.728 1.00 95.88 91 LEU A O 1
ATOM 686 N N . SER A 1 92 ? 2.173 10.555 18.546 1.00 95.31 92 SER A N 1
ATOM 687 C CA . SER A 1 92 ? 2.928 11.177 19.653 1.00 95.31 92 SER A CA 1
ATOM 688 C C . SER A 1 92 ? 2.993 10.323 20.925 1.00 95.31 92 SER A C 1
ATOM 690 O O . SER A 1 92 ? 3.747 10.610 21.851 1.00 95.31 92 SER A O 1
ATOM 692 N N . SER A 1 93 ? 2.160 9.283 21.009 1.00 96.50 93 SER A N 1
ATOM 693 C CA . SER A 1 93 ? 2.148 8.317 22.112 1.00 96.50 93 SER A CA 1
ATOM 694 C C . SER A 1 93 ? 1.476 7.005 21.694 1.00 96.50 93 SER A C 1
ATOM 696 O O . SER A 1 93 ? 0.822 6.917 20.649 1.00 96.50 93 SER A O 1
ATOM 698 N N . GLN A 1 94 ? 1.575 5.970 22.534 1.00 96.88 94 GLN A N 1
ATOM 699 C CA . GLN A 1 94 ? 0.794 4.743 22.339 1.00 96.88 94 GLN A CA 1
ATOM 700 C C . GLN A 1 94 ? -0.719 4.992 22.428 1.00 96.88 94 GLN A C 1
ATOM 702 O O . GLN A 1 94 ? -1.483 4.322 21.737 1.00 96.88 94 GLN A O 1
ATOM 707 N N . ASP A 1 95 ? -1.163 5.940 23.256 1.00 97.62 95 ASP A N 1
ATOM 708 C CA . ASP A 1 95 ? -2.584 6.280 23.370 1.00 97.62 95 ASP A CA 1
ATOM 709 C C . ASP A 1 95 ? -3.085 7.012 22.128 1.00 97.62 95 ASP A C 1
ATOM 711 O O . ASP A 1 95 ? -4.162 6.701 21.625 1.00 97.62 95 ASP A O 1
ATOM 715 N N . ASP A 1 96 ? -2.270 7.900 21.559 1.00 97.56 96 ASP A N 1
ATOM 716 C CA . ASP A 1 96 ? -2.554 8.516 20.263 1.00 97.56 96 ASP A CA 1
ATOM 717 C C . ASP A 1 96 ? -2.667 7.451 19.155 1.00 97.56 96 ASP A C 1
ATOM 719 O O . ASP A 1 96 ? -3.640 7.422 18.400 1.00 97.56 96 ASP A O 1
ATOM 723 N N . ALA A 1 97 ? -1.756 6.473 19.136 1.00 97.88 97 ALA A N 1
ATOM 724 C CA . ALA A 1 97 ? -1.829 5.327 18.228 1.00 97.88 97 ALA A CA 1
ATOM 725 C C . ALA A 1 97 ? -3.126 4.510 18.387 1.00 97.88 97 ALA A C 1
ATOM 727 O O . ALA A 1 97 ? -3.755 4.140 17.389 1.00 97.88 97 ALA A O 1
ATOM 728 N N . ARG A 1 98 ? -3.561 4.253 19.630 1.00 98.44 98 ARG A N 1
ATOM 729 C CA . ARG A 1 98 ? -4.828 3.559 19.923 1.00 98.44 98 ARG A CA 1
ATOM 730 C C . ARG A 1 98 ? -6.039 4.378 19.473 1.00 98.44 98 ARG A C 1
ATOM 732 O O . ARG A 1 98 ? -6.949 3.820 18.863 1.00 98.44 98 ARG A O 1
ATOM 739 N N . ASN A 1 99 ? -6.027 5.691 19.698 1.00 98.12 99 ASN A N 1
ATOM 740 C CA . ASN A 1 99 ? -7.088 6.601 19.264 1.00 98.12 99 ASN A CA 1
ATOM 741 C C . ASN A 1 99 ? -7.219 6.634 17.735 1.00 98.12 99 ASN A C 1
ATOM 743 O O . ASN A 1 99 ? -8.331 6.583 17.202 1.00 98.12 99 ASN A O 1
ATOM 747 N N . VAL A 1 100 ? -6.095 6.658 17.010 1.00 98.25 100 VAL A N 1
ATOM 748 C CA . VAL A 1 100 ? -6.093 6.574 15.543 1.00 98.25 100 VAL A CA 1
ATOM 749 C C . VAL A 1 100 ? -6.628 5.218 15.067 1.00 98.25 100 VAL A C 1
ATOM 751 O O . VAL A 1 100 ? -7.452 5.181 14.150 1.00 98.25 100 VAL A O 1
ATOM 754 N N . ALA A 1 101 ? -6.242 4.106 15.699 1.00 98.56 101 ALA A N 1
ATOM 755 C CA . ALA A 1 101 ? -6.792 2.786 15.375 1.00 98.56 101 ALA A CA 1
ATOM 756 C C . ALA A 1 101 ? -8.317 2.717 15.599 1.00 98.56 101 ALA A C 1
ATOM 758 O O . ALA A 1 101 ? -9.044 2.225 14.731 1.00 98.56 101 ALA A O 1
ATOM 759 N N . ASP A 1 102 ? -8.820 3.272 16.705 1.00 98.50 102 ASP A N 1
ATOM 760 C CA . ASP A 1 102 ? -10.256 3.345 17.010 1.00 98.50 102 ASP A CA 1
ATOM 761 C C . ASP A 1 102 ? -11.014 4.214 16.004 1.00 98.50 102 ASP A C 1
ATOM 763 O O . ASP A 1 102 ? -12.125 3.873 15.576 1.00 98.50 102 ASP A O 1
ATOM 767 N N . TYR A 1 103 ? -10.407 5.319 15.570 1.00 98.25 103 TYR A N 1
ATOM 768 C CA . TYR A 1 103 ? -10.943 6.136 14.489 1.00 98.25 103 TYR A CA 1
ATOM 769 C C . TYR A 1 103 ? -11.047 5.327 13.189 1.00 98.25 103 TYR A C 1
ATOM 771 O O . TYR A 1 103 ? -12.121 5.277 12.581 1.00 98.25 103 TYR A O 1
ATOM 779 N N . ILE A 1 104 ? -9.968 4.651 12.775 1.00 98.56 104 ILE A N 1
ATOM 780 C CA . ILE A 1 104 ? -9.948 3.850 11.544 1.00 98.56 104 ILE A CA 1
ATOM 781 C C . ILE A 1 104 ? -11.019 2.755 11.601 1.00 98.56 104 ILE A C 1
ATOM 783 O O . ILE A 1 104 ? -11.793 2.584 10.649 1.00 98.56 104 ILE A O 1
ATOM 787 N N . TRP A 1 105 ? -11.120 2.064 12.739 1.00 98.62 105 TRP A N 1
ATOM 788 C CA . TRP A 1 105 ? -12.112 1.022 12.964 1.00 98.62 105 TRP A CA 1
ATOM 789 C C . TRP A 1 105 ? -13.544 1.526 12.749 1.00 98.62 105 TRP A C 1
ATOM 791 O O . TRP A 1 105 ? -14.318 0.939 11.983 1.00 98.62 105 TRP A O 1
ATOM 801 N N . ASN A 1 106 ? -13.882 2.654 13.374 1.00 98.19 106 ASN A N 1
ATOM 802 C CA . ASN A 1 106 ? -15.226 3.224 13.346 1.00 98.19 106 ASN A CA 1
ATOM 803 C C . ASN A 1 106 ? -15.592 3.899 12.021 1.00 98.19 106 ASN A C 1
ATOM 805 O O . ASN A 1 106 ? -16.770 3.900 11.642 1.00 98.19 106 ASN A O 1
ATOM 809 N N . GLN A 1 107 ? -14.616 4.455 11.300 1.00 97.44 107 GLN A N 1
ATOM 810 C CA . GLN A 1 107 ? -14.860 5.195 10.060 1.00 97.44 107 GLN A CA 1
ATOM 811 C C . GLN A 1 107 ? -14.790 4.331 8.798 1.00 97.44 107 GLN A C 1
ATOM 813 O O . GLN A 1 107 ? -15.518 4.607 7.841 1.00 97.44 107 GLN A O 1
ATOM 818 N N . PHE A 1 108 ? -13.961 3.281 8.787 1.00 98.19 108 PHE A N 1
ATOM 819 C CA . PHE A 1 108 ? -13.652 2.531 7.561 1.00 98.19 108 PHE A CA 1
ATOM 820 C C . PHE A 1 108 ? -13.824 1.012 7.667 1.00 98.19 108 PHE A C 1
ATOM 822 O O . PHE A 1 108 ? -14.025 0.352 6.642 1.00 98.19 108 PHE A O 1
ATOM 829 N N . LEU A 1 109 ? -13.820 0.453 8.880 1.00 98.62 109 LEU A N 1
ATOM 830 C CA . LEU A 1 109 ? -13.876 -0.994 9.117 1.00 98.62 109 LEU A CA 1
ATOM 831 C C . LEU A 1 109 ? -15.174 -1.388 9.841 1.00 98.62 109 LEU A C 1
ATOM 833 O O . LEU A 1 109 ? -16.232 -0.850 9.507 1.00 98.62 109 LEU A O 1
ATOM 837 N N . GLY A 1 110 ? -15.134 -2.366 10.748 1.00 97.62 110 GLY A N 1
ATOM 838 C CA . GLY A 1 110 ? -16.324 -2.972 11.356 1.00 97.62 110 GLY A CA 1
ATOM 839 C C . GLY A 1 110 ? -16.992 -2.156 12.466 1.00 97.62 110 GLY A C 1
ATOM 840 O O . GLY A 1 110 ? -18.052 -2.557 12.945 1.00 97.62 110 GLY A O 1
ATOM 841 N N . GLY A 1 111 ? -16.412 -1.023 12.867 1.00 97.38 111 GLY A N 1
ATOM 842 C CA . GLY A 1 111 ? -16.986 -0.147 13.883 1.00 97.38 111 GLY A CA 1
ATOM 843 C C . GLY A 1 111 ? -18.164 0.687 13.371 1.00 97.38 111 GLY A C 1
ATOM 844 O O . GLY A 1 111 ? -18.629 0.541 12.236 1.00 97.38 111 GLY A O 1
ATOM 845 N N . LYS A 1 112 ? -18.662 1.594 14.218 1.00 95.62 112 LYS A N 1
ATOM 846 C CA . LYS A 1 112 ? -19.855 2.407 13.928 1.00 95.62 112 LYS A CA 1
ATOM 847 C C . LYS A 1 112 ? -19.521 3.896 13.964 1.00 95.62 112 LYS A C 1
ATOM 849 O O . LYS A 1 112 ? -18.920 4.390 14.907 1.00 95.62 112 LYS A O 1
ATOM 854 N N . SER A 1 113 ? -19.989 4.628 12.958 1.00 95.19 113 SER A N 1
ATOM 855 C CA . SER A 1 113 ? -19.912 6.090 12.883 1.00 95.19 113 SER A CA 1
ATOM 856 C C . SER A 1 113 ? -21.135 6.622 12.139 1.00 95.19 113 SER A C 1
ATOM 858 O O . SER A 1 113 ? -21.622 5.985 11.202 1.00 95.19 113 SER A O 1
ATOM 860 N N . LYS A 1 114 ? -21.637 7.795 12.546 1.00 91.44 114 LYS A N 1
ATOM 861 C CA . LYS A 1 114 ? -22.802 8.442 11.912 1.00 91.44 114 LYS A CA 1
ATOM 862 C C . LYS A 1 114 ? -22.499 8.910 10.484 1.00 91.44 114 LYS A C 1
ATOM 864 O O . LYS A 1 114 ? -23.393 8.924 9.644 1.00 91.44 114 LYS A O 1
ATOM 869 N N . LYS A 1 115 ? -21.254 9.314 10.216 1.00 90.06 115 LYS A N 1
ATOM 870 C CA . LYS A 1 115 ? -20.811 9.873 8.931 1.00 90.06 115 LYS A CA 1
ATOM 871 C C . LYS A 1 115 ? -19.478 9.245 8.543 1.00 90.06 115 LYS A C 1
ATOM 873 O O . LYS A 1 115 ? -18.426 9.717 8.953 1.00 90.06 115 LYS A O 1
ATOM 878 N N . ARG A 1 116 ? -19.548 8.165 7.767 1.00 94.94 116 ARG A N 1
ATOM 879 C CA . ARG A 1 116 ? -18.374 7.449 7.254 1.00 94.94 116 ARG A CA 1
ATOM 880 C C . ARG A 1 116 ? -17.966 8.002 5.885 1.00 94.94 116 ARG A C 1
ATOM 882 O O . ARG A 1 116 ? -18.850 8.139 5.031 1.00 94.94 116 ARG A O 1
ATOM 889 N N . PRO A 1 117 ? -16.668 8.245 5.614 1.00 94.75 117 PRO A N 1
ATOM 890 C CA . PRO A 1 117 ? -16.221 8.832 4.343 1.00 94.75 117 PRO A CA 1
ATOM 891 C C . PRO A 1 117 ? -16.649 8.040 3.099 1.00 94.75 117 PRO A C 1
ATOM 893 O O . PRO A 1 117 ? -17.013 8.621 2.078 1.00 94.75 117 PRO A O 1
ATOM 896 N N . PHE A 1 118 ? -16.676 6.708 3.203 1.00 96.38 118 PHE A N 1
ATOM 897 C CA . PHE A 1 118 ? -17.107 5.795 2.136 1.00 96.38 118 PHE A CA 1
ATOM 898 C C . PHE A 1 118 ? -18.518 5.234 2.361 1.00 96.38 118 PHE A C 1
ATOM 900 O O . PHE A 1 118 ? -18.870 4.163 1.861 1.00 96.38 118 PHE A O 1
ATOM 907 N N . GLY A 1 119 ? -19.348 5.940 3.131 1.00 94.31 119 GLY A N 1
ATOM 908 C CA . GLY A 1 119 ? -20.682 5.475 3.493 1.00 94.31 119 GLY A CA 1
ATOM 909 C C . GLY A 1 119 ? -20.639 4.116 4.201 1.00 94.31 119 GLY A C 1
ATOM 910 O O . GLY A 1 119 ? -19.841 3.890 5.107 1.00 94.31 119 GLY A O 1
ATOM 911 N N . ARG A 1 120 ? -21.505 3.188 3.784 1.00 94.25 120 ARG A N 1
ATOM 912 C CA . ARG A 1 120 ? -21.669 1.872 4.432 1.00 94.25 120 ARG A CA 1
ATOM 913 C C . ARG A 1 120 ? -20.597 0.843 4.058 1.00 94.25 120 ARG A C 1
ATOM 915 O O . ARG A 1 120 ? -20.683 -0.291 4.518 1.00 94.25 120 ARG A O 1
ATOM 922 N N . ALA A 1 121 ? -19.636 1.195 3.205 1.00 97.12 121 ALA A N 1
ATOM 923 C CA . ALA A 1 121 ? -18.579 0.269 2.823 1.00 97.12 121 ALA A CA 1
ATOM 924 C C . ALA A 1 121 ? -17.688 -0.072 4.029 1.00 97.12 121 ALA A C 1
ATOM 926 O O . ALA A 1 121 ? -17.338 0.793 4.839 1.00 97.12 121 ALA A O 1
ATOM 927 N N . ILE A 1 122 ? -17.329 -1.351 4.125 1.00 98.25 122 ILE A N 1
ATOM 928 C CA . ILE A 1 122 ? -16.418 -1.894 5.132 1.00 98.25 122 ILE A CA 1
ATOM 929 C C . ILE A 1 122 ? -15.213 -2.432 4.370 1.00 98.25 122 ILE A C 1
ATOM 931 O O . ILE A 1 122 ? -15.337 -3.418 3.636 1.00 98.25 122 ILE A O 1
ATOM 935 N N . LEU A 1 123 ? -14.063 -1.778 4.524 1.00 98.81 123 LEU A N 1
ATOM 936 C CA . LEU A 1 123 ? -12.821 -2.192 3.871 1.00 98.81 123 LEU A CA 1
ATOM 937 C C . LEU A 1 123 ? -12.351 -3.558 4.385 1.00 98.81 123 LEU A C 1
ATOM 939 O O . LEU A 1 123 ? -12.912 -4.126 5.326 1.00 98.81 123 LEU A O 1
ATOM 943 N N . ASP A 1 124 ? -11.368 -4.132 3.705 1.00 98.88 124 ASP A N 1
ATOM 944 C CA . ASP A 1 124 ? -10.825 -5.448 4.038 1.00 98.88 124 ASP A CA 1
ATOM 945 C C . ASP A 1 124 ? -9.630 -5.365 4.982 1.00 98.88 124 ASP A C 1
ATOM 947 O O . ASP A 1 124 ? -9.251 -6.377 5.553 1.00 98.88 124 ASP A O 1
ATOM 951 N N . GLY A 1 125 ? -9.056 -4.184 5.198 1.00 98.81 125 GLY A N 1
ATOM 952 C CA . GLY A 1 125 ? -7.910 -4.034 6.080 1.00 98.81 125 GLY A CA 1
ATOM 953 C C . GLY A 1 125 ? -7.268 -2.659 6.018 1.00 98.81 125 GLY A C 1
ATOM 954 O O . GLY A 1 125 ? -7.807 -1.735 5.396 1.00 98.81 125 GLY A O 1
ATOM 955 N N . VAL A 1 126 ? -6.104 -2.566 6.651 1.00 98.94 126 VAL A N 1
ATOM 956 C CA . VAL A 1 126 ? -5.282 -1.356 6.727 1.00 98.94 126 VAL A CA 1
ATOM 957 C C . VAL A 1 126 ? -3.889 -1.672 6.210 1.00 98.94 126 VAL A C 1
ATOM 959 O O . VAL A 1 126 ? -3.293 -2.673 6.602 1.00 98.94 126 VAL A O 1
ATOM 962 N N . ASP A 1 127 ? -3.407 -0.803 5.333 1.00 98.94 127 ASP A N 1
ATOM 963 C CA . ASP A 1 127 ? -2.062 -0.796 4.792 1.00 98.94 127 ASP A CA 1
ATOM 964 C C . ASP A 1 127 ? -1.238 0.321 5.431 1.00 98.94 127 ASP A C 1
ATOM 966 O O . ASP A 1 127 ? -1.661 1.477 5.440 1.00 98.94 127 ASP A O 1
ATOM 970 N N . PHE A 1 128 ? -0.088 -0.036 5.992 1.00 98.69 128 PHE A N 1
ATOM 971 C CA . PHE A 1 128 ? 0.824 0.872 6.674 1.00 98.69 128 PHE A CA 1
ATOM 972 C C . PHE A 1 128 ? 1.898 1.313 5.686 1.00 98.69 128 PHE A C 1
ATOM 974 O O . PHE A 1 128 ? 2.894 0.613 5.494 1.00 98.69 128 PHE A O 1
ATOM 981 N N . ASP A 1 129 ? 1.695 2.481 5.084 1.00 98.31 129 ASP A N 1
ATOM 982 C CA . ASP A 1 129 ? 2.643 3.113 4.173 1.00 98.31 129 ASP A CA 1
ATOM 983 C C . ASP A 1 129 ? 3.279 4.326 4.856 1.00 98.31 129 ASP A C 1
ATOM 985 O O . ASP A 1 129 ? 2.901 5.472 4.637 1.00 98.31 129 ASP A O 1
ATOM 989 N N . ILE A 1 130 ? 4.166 4.053 5.811 1.00 96.94 130 ILE A N 1
ATOM 990 C CA . ILE A 1 130 ? 4.726 5.063 6.709 1.00 96.94 130 ILE A CA 1
ATOM 991 C C . ILE A 1 130 ? 6.121 5.458 6.233 1.00 96.94 130 ILE A C 1
ATOM 993 O O . ILE A 1 130 ? 7.062 4.668 6.328 1.00 96.94 130 ILE A O 1
ATOM 997 N N . GLU A 1 131 ? 6.247 6.705 5.784 1.00 93.44 131 GLU A N 1
ATOM 998 C CA . GLU A 1 131 ? 7.476 7.273 5.215 1.00 93.44 131 GLU A CA 1
ATOM 999 C C . GLU A 1 131 ? 8.058 8.423 6.065 1.00 93.44 131 GLU A C 1
ATOM 1001 O O . GLU A 1 131 ? 9.125 8.948 5.751 1.00 93.44 131 GLU A O 1
ATOM 1006 N N . GLY A 1 132 ? 7.404 8.792 7.176 1.00 89.88 132 GLY A N 1
ATOM 1007 C CA . GLY A 1 132 ? 7.871 9.825 8.106 1.00 89.88 132 GLY A CA 1
ATOM 1008 C C . GLY A 1 132 ? 7.159 9.827 9.468 1.00 89.88 132 GLY A C 1
ATOM 1009 O O . GLY A 1 132 ? 6.341 8.952 9.764 1.00 89.88 132 GLY A O 1
ATOM 1010 N N . GLY A 1 133 ? 7.476 10.833 10.292 1.00 83.69 133 GLY A N 1
ATOM 1011 C CA . GLY A 1 133 ? 6.862 11.068 11.608 1.00 83.69 133 GLY A CA 1
ATOM 1012 C C . GLY A 1 133 ? 7.465 10.261 12.768 1.00 83.69 133 GLY A C 1
ATOM 1013 O O . GLY A 1 133 ? 8.420 9.503 12.601 1.00 83.69 133 GLY A O 1
ATOM 1014 N N . GLU A 1 134 ? 6.906 10.451 13.966 1.00 79.94 134 GLU A N 1
ATOM 1015 C CA . GLU A 1 134 ? 7.295 9.739 15.191 1.00 79.94 134 GLU A CA 1
ATOM 1016 C C . GLU A 1 134 ? 6.705 8.315 15.256 1.00 79.94 134 GLU A C 1
ATOM 1018 O O . GLU A 1 134 ? 5.786 7.942 14.519 1.00 79.94 134 GLU A O 1
ATOM 1023 N N . LEU A 1 135 ? 7.273 7.484 16.135 1.00 82.56 135 LEU A N 1
ATOM 1024 C CA . LEU A 1 135 ? 7.092 6.033 16.148 1.00 82.56 135 LEU A CA 1
ATOM 1025 C C . LEU A 1 135 ? 6.088 5.577 17.214 1.00 82.56 135 LEU A C 1
ATOM 1027 O O . LEU A 1 135 ? 6.455 5.545 18.372 1.00 82.56 135 LEU A O 1
ATOM 1031 N N . HIS A 1 136 ? 4.909 5.05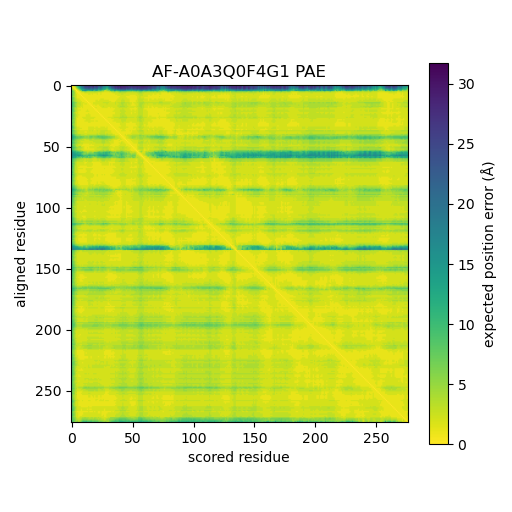7 16.853 1.00 95.50 136 HIS A N 1
ATOM 1032 C CA . HIS A 1 136 ? 4.099 4.180 17.737 1.00 95.50 136 HIS A CA 1
ATOM 1033 C C . HIS A 1 136 ? 3.236 3.167 16.956 1.00 95.50 136 HIS A C 1
ATOM 1035 O O . HIS A 1 136 ? 2.206 2.683 17.431 1.00 95.50 136 HIS A O 1
ATOM 1041 N N . TYR A 1 137 ? 3.661 2.798 15.745 1.00 96.75 137 TYR A N 1
ATOM 1042 C CA . TYR A 1 137 ? 2.864 1.973 14.829 1.00 96.75 137 TYR A CA 1
ATOM 1043 C C . TYR A 1 137 ? 2.624 0.536 15.315 1.00 96.75 137 TYR A C 1
ATOM 1045 O O . TYR A 1 137 ? 1.633 -0.073 14.921 1.00 96.75 137 TYR A O 1
ATOM 1053 N N . ALA A 1 138 ? 3.458 0.011 16.221 1.00 97.19 138 ALA A N 1
ATOM 1054 C CA . ALA A 1 138 ? 3.192 -1.268 16.882 1.00 97.19 138 ALA A CA 1
ATOM 1055 C C . ALA A 1 138 ? 1.915 -1.211 17.738 1.00 97.19 138 ALA A C 1
ATOM 1057 O O . ALA A 1 138 ? 1.074 -2.100 17.648 1.00 97.19 138 ALA A O 1
ATOM 1058 N N . ALA A 1 139 ? 1.720 -0.137 18.514 1.00 98.25 139 ALA A N 1
ATOM 1059 C CA . ALA A 1 139 ? 0.509 0.053 19.314 1.00 98.25 139 ALA A CA 1
ATOM 1060 C C . ALA A 1 139 ? -0.738 0.220 18.428 1.00 98.25 139 ALA A C 1
ATOM 1062 O O . ALA A 1 139 ? -1.798 -0.315 18.755 1.00 98.25 139 ALA A O 1
ATOM 1063 N N . LEU A 1 140 ? -0.596 0.894 17.279 1.00 98.44 140 LEU A N 1
ATOM 1064 C CA . LEU A 1 140 ? -1.660 1.001 16.277 1.00 98.44 140 LEU A CA 1
ATOM 1065 C C . LEU A 1 140 ? -2.026 -0.386 15.715 1.00 98.44 140 LEU A C 1
ATOM 1067 O O . LEU A 1 140 ? -3.207 -0.727 15.650 1.00 98.44 140 LEU A O 1
ATOM 1071 N N . ALA A 1 141 ? -1.028 -1.202 15.355 1.00 98.50 141 ALA A N 1
ATOM 1072 C CA . ALA A 1 141 ? -1.226 -2.557 14.841 1.00 98.50 141 ALA A CA 1
ATOM 1073 C C . ALA A 1 141 ? -1.907 -3.481 15.865 1.00 98.50 141 ALA A C 1
ATOM 1075 O O . ALA A 1 141 ? -2.899 -4.124 15.521 1.00 98.50 141 ALA A O 1
ATOM 1076 N N . TYR A 1 142 ? -1.448 -3.491 17.124 1.00 98.62 142 TYR A N 1
ATOM 1077 C CA . TYR A 1 142 ? -2.093 -4.248 18.204 1.00 98.62 142 TYR A CA 1
ATOM 1078 C C . TYR A 1 142 ? -3.551 -3.831 18.391 1.00 98.62 142 TYR A C 1
ATOM 1080 O O . TYR A 1 142 ? -4.440 -4.677 18.403 1.00 98.62 142 TYR A O 1
ATOM 1088 N N . ARG A 1 143 ? -3.826 -2.522 18.444 1.00 98.62 143 ARG A N 1
ATOM 1089 C CA . ARG A 1 143 ? -5.194 -2.040 18.649 1.00 98.62 143 ARG A CA 1
ATOM 1090 C C . ARG A 1 143 ? -6.126 -2.391 17.488 1.00 98.62 143 ARG A C 1
ATOM 1092 O O . ARG A 1 143 ? -7.280 -2.742 17.718 1.00 98.62 143 ARG A O 1
ATOM 1099 N N . LEU A 1 144 ? -5.651 -2.318 16.242 1.00 98.75 144 LEU A N 1
ATOM 1100 C CA . LEU A 1 144 ? -6.419 -2.810 15.094 1.00 98.75 144 LEU A CA 1
ATOM 1101 C C . LEU A 1 144 ? -6.661 -4.321 15.194 1.00 98.75 144 LEU A C 1
ATOM 1103 O O . LEU A 1 144 ? -7.777 -4.771 14.946 1.00 98.75 144 LEU A O 1
ATOM 1107 N N . HIS A 1 145 ? -5.648 -5.093 15.585 1.00 98.25 145 HIS A N 1
ATOM 1108 C CA . HIS A 1 145 ? -5.773 -6.536 15.757 1.00 98.25 145 HIS A CA 1
ATOM 1109 C C . HIS A 1 145 ? -6.817 -6.918 16.819 1.00 98.25 145 HIS A C 1
ATOM 1111 O O . HIS A 1 145 ? -7.628 -7.806 16.560 1.00 98.25 145 HIS A O 1
ATOM 1117 N N . ASP A 1 146 ? -6.886 -6.201 17.944 1.00 98.38 146 ASP A N 1
ATOM 1118 C CA . ASP A 1 146 ? -7.917 -6.409 18.973 1.00 98.38 146 ASP A CA 1
ATOM 1119 C C . ASP A 1 146 ? -9.338 -6.253 18.399 1.00 98.38 146 ASP A C 1
ATOM 1121 O O . ASP A 1 146 ? -10.229 -7.074 18.644 1.00 98.38 146 ASP A O 1
ATOM 1125 N N . HIS A 1 147 ? -9.560 -5.229 17.565 1.00 98.44 147 HIS A N 1
ATOM 1126 C CA . HIS A 1 147 ? -10.838 -5.058 16.861 1.00 98.44 147 HIS A CA 1
ATOM 1127 C C . HIS A 1 147 ? -11.117 -6.196 15.879 1.00 98.44 147 HIS A C 1
ATOM 1129 O O . HIS A 1 147 ? -12.265 -6.598 15.695 1.00 98.44 147 HIS A O 1
ATOM 1135 N N . TYR A 1 148 ? -10.082 -6.727 15.231 1.00 97.81 148 TYR A N 1
ATOM 1136 C CA . TYR A 1 148 ? -10.236 -7.798 14.248 1.00 97.81 148 TYR A CA 1
ATOM 1137 C C . TYR A 1 148 ? -10.593 -9.118 14.924 1.00 97.81 148 TYR A C 1
ATOM 1139 O O . TYR A 1 148 ? -11.473 -9.824 14.434 1.00 97.81 148 TYR A O 1
ATOM 1147 N N . ALA A 1 149 ? -9.968 -9.417 16.065 1.00 96.62 149 ALA A N 1
ATOM 1148 C CA . ALA A 1 149 ? -10.207 -10.627 16.848 1.00 96.62 149 ALA A CA 1
ATOM 1149 C C . ALA A 1 149 ? -11.653 -10.733 17.364 1.00 96.62 149 ALA A C 1
ATOM 1151 O O . ALA A 1 149 ? -12.172 -11.833 17.535 1.00 96.62 149 ALA A O 1
ATOM 1152 N N . THR A 1 150 ? -12.329 -9.599 17.565 1.00 94.12 150 THR A N 1
ATOM 1153 C CA . THR A 1 150 ? -13.734 -9.547 18.005 1.00 94.12 150 THR A CA 1
ATOM 1154 C C . THR A 1 150 ? -14.741 -9.523 16.850 1.00 94.12 150 THR A C 1
ATOM 1156 O O . THR A 1 150 ? -15.952 -9.492 17.079 1.00 94.12 150 THR A O 1
ATOM 1159 N N . SER A 1 151 ? -14.277 -9.540 15.594 1.00 95.56 151 SER A N 1
ATOM 1160 C CA . SER A 1 151 ? -15.141 -9.457 14.419 1.00 95.56 151 SER A CA 1
ATOM 1161 C C . SER A 1 151 ? -15.381 -10.806 13.746 1.00 95.56 151 SER A C 1
ATOM 1163 O O . SER A 1 151 ? -14.469 -11.593 13.530 1.00 95.56 151 SER A O 1
ATOM 1165 N N . ASN A 1 152 ? -16.610 -11.016 13.266 1.00 93.94 152 ASN A N 1
ATOM 1166 C CA . ASN A 1 152 ? -16.947 -12.158 12.408 1.00 93.94 152 ASN A CA 1
ATOM 1167 C C . ASN A 1 152 ? -16.385 -12.025 10.977 1.00 93.94 152 ASN A C 1
ATOM 1169 O O . ASN A 1 152 ? -16.391 -12.990 10.213 1.00 93.94 152 ASN A O 1
ATOM 1173 N N . LYS A 1 153 ? -15.939 -10.824 10.577 1.00 95.50 153 LYS A N 1
ATOM 1174 C CA . LYS A 1 153 ? -15.280 -10.583 9.286 1.00 95.50 153 LYS A CA 1
ATOM 1175 C C . LYS A 1 153 ? -13.765 -10.646 9.484 1.00 95.50 153 LYS A C 1
ATOM 1177 O O . LYS A 1 153 ? -13.228 -9.925 10.315 1.00 95.50 153 LYS A O 1
ATOM 1182 N N . LYS A 1 154 ? -13.062 -11.414 8.642 1.00 97.00 154 LYS A N 1
ATOM 1183 C CA . LYS A 1 154 ? -11.596 -11.333 8.563 1.00 97.00 154 LYS A CA 1
ATOM 1184 C C . LYS A 1 154 ? -11.168 -9.976 7.991 1.00 97.00 154 LYS A C 1
ATOM 1186 O O . LYS A 1 154 ? -11.572 -9.622 6.879 1.00 97.00 154 LYS A O 1
ATOM 1191 N N . PHE A 1 155 ? -10.298 -9.287 8.720 1.00 98.56 155 PHE A N 1
ATOM 1192 C CA . PHE A 1 155 ? -9.562 -8.113 8.259 1.00 98.56 155 PHE A CA 1
ATOM 1193 C C . PHE A 1 155 ? -8.079 -8.444 8.067 1.00 98.56 155 PHE A C 1
ATOM 1195 O O . PHE A 1 155 ? -7.608 -9.477 8.542 1.00 98.56 155 PHE A O 1
ATOM 1202 N N . TYR A 1 156 ? -7.376 -7.585 7.331 1.00 98.62 156 TYR A N 1
ATOM 1203 C CA . TYR A 1 156 ? -5.966 -7.743 6.989 1.00 98.62 156 TYR A CA 1
ATOM 1204 C C . TYR A 1 156 ? -5.136 -6.569 7.517 1.00 98.62 156 TYR A C 1
ATOM 1206 O O . TYR A 1 156 ? -5.582 -5.417 7.469 1.00 98.62 156 TYR A O 1
ATOM 1214 N N . LEU A 1 157 ? -3.918 -6.859 7.970 1.00 98.75 157 LEU A N 1
ATOM 1215 C CA . LEU A 1 157 ? -2.870 -5.854 8.158 1.00 98.75 157 LEU A CA 1
ATOM 1216 C C . LEU A 1 157 ? -1.803 -6.039 7.084 1.00 98.75 157 LEU A C 1
ATOM 1218 O O . LEU A 1 157 ? -1.298 -7.146 6.881 1.00 98.75 157 LEU A O 1
ATOM 1222 N N . THR A 1 158 ? -1.475 -4.958 6.382 1.00 98.81 158 THR A N 1
ATOM 1223 C CA . THR A 1 158 ? -0.411 -4.935 5.375 1.00 98.81 158 THR A CA 1
ATOM 1224 C C . THR A 1 158 ? 0.536 -3.768 5.604 1.00 98.81 158 THR A C 1
ATOM 1226 O O . THR A 1 158 ? 0.197 -2.829 6.322 1.00 98.81 158 THR A O 1
ATOM 1229 N N . ALA A 1 159 ? 1.743 -3.852 5.053 1.00 98.69 159 ALA A N 1
ATOM 1230 C CA . ALA A 1 159 ? 2.773 -2.836 5.235 1.00 98.69 159 ALA A CA 1
ATOM 1231 C C . ALA A 1 159 ? 3.618 -2.632 3.976 1.00 98.69 159 ALA A C 1
ATOM 1233 O O . ALA A 1 159 ? 3.922 -3.596 3.261 1.00 98.69 159 ALA A O 1
ATOM 1234 N N . SER A 1 160 ? 4.079 -1.393 3.802 1.00 98.50 160 SER A N 1
ATOM 1235 C CA . SER A 1 160 ? 4.836 -0.907 2.642 1.00 98.50 160 SER A CA 1
ATOM 1236 C C . SER A 1 160 ? 6.211 -0.353 3.017 1.00 98.50 160 SER A C 1
ATOM 1238 O O . SER A 1 160 ? 6.520 0.791 2.690 1.00 98.50 160 SER A O 1
ATOM 1240 N N . PRO A 1 161 ? 7.075 -1.106 3.718 1.00 98.19 161 PRO A N 1
ATOM 1241 C CA . PRO A 1 161 ? 8.378 -0.578 4.093 1.00 98.19 161 PRO A CA 1
ATOM 1242 C C . PRO A 1 161 ? 9.231 -0.285 2.852 1.00 98.19 161 PRO A C 1
ATOM 1244 O O . PRO A 1 161 ? 9.223 -1.056 1.888 1.00 98.19 161 PRO A O 1
ATOM 1247 N N . HIS A 1 162 ? 10.046 0.772 2.897 1.00 97.69 162 HIS A N 1
ATOM 1248 C CA . HIS A 1 162 ? 11.145 0.919 1.940 1.00 97.69 162 HIS A CA 1
ATOM 1249 C C . HIS A 1 162 ? 12.102 -0.281 2.009 1.00 97.69 162 HIS A C 1
ATOM 1251 O O . HIS A 1 162 ? 12.242 -0.919 3.053 1.00 97.69 162 HIS A O 1
ATOM 1257 N N . CYS A 1 163 ? 12.789 -0.586 0.903 1.00 98.06 163 CYS A N 1
ATOM 1258 C CA . CYS A 1 163 ? 13.701 -1.728 0.851 1.00 98.06 163 CYS A CA 1
ATOM 1259 C C . CYS A 1 163 ? 14.886 -1.715 1.834 1.00 98.06 163 CYS A C 1
ATOM 1261 O O . CYS A 1 163 ? 15.319 -2.816 2.190 1.00 98.06 163 CYS A O 1
ATOM 1263 N N . PRO A 1 164 ? 15.405 -0.573 2.332 1.00 98.00 164 PRO A N 1
ATOM 1264 C CA . PRO A 1 164 ? 16.399 -0.595 3.395 1.00 98.00 164 PRO A CA 1
ATOM 1265 C C . PRO A 1 164 ? 15.793 -1.193 4.665 1.00 98.00 164 PRO A C 1
ATOM 1267 O O . PRO A 1 164 ? 14.790 -0.709 5.192 1.00 98.00 164 PRO A O 1
ATOM 1270 N N . PHE A 1 165 ? 16.406 -2.273 5.143 1.00 95.81 165 PHE A N 1
ATOM 1271 C CA . PHE A 1 165 ? 15.935 -2.980 6.331 1.00 95.81 165 PHE A CA 1
ATOM 1272 C C . PHE A 1 165 ? 16.281 -2.231 7.625 1.00 95.81 165 PHE A C 1
ATOM 1274 O O . PHE A 1 165 ? 15.492 -2.202 8.566 1.00 95.81 165 PHE A O 1
ATOM 1281 N N . GLN A 1 166 ? 17.469 -1.622 7.672 1.00 92.25 166 GLN A N 1
ATOM 1282 C CA . GLN A 1 166 ? 17.938 -0.863 8.831 1.00 92.25 166 GLN A CA 1
ATOM 1283 C C . GLN A 1 166 ? 17.231 0.490 8.925 1.00 92.25 166 GLN A C 1
ATOM 1285 O O . GLN A 1 166 ? 16.944 1.109 7.901 1.00 92.25 166 GLN A O 1
ATOM 1290 N N . ASN A 1 167 ? 16.992 0.955 10.156 1.00 86.81 167 ASN A N 1
ATOM 1291 C CA . ASN A 1 167 ? 16.326 2.230 10.461 1.00 86.81 167 ASN A CA 1
ATOM 1292 C C . ASN A 1 167 ? 14.937 2.382 9.814 1.00 86.81 167 ASN A C 1
ATOM 1294 O O . ASN A 1 167 ? 14.487 3.490 9.532 1.00 86.81 167 ASN A O 1
ATOM 1298 N N . ASN A 1 168 ? 14.253 1.264 9.562 1.00 91.38 168 ASN A N 1
ATOM 1299 C CA . ASN A 1 168 ? 12.932 1.277 8.958 1.00 91.38 168 ASN A CA 1
ATOM 1300 C C . ASN A 1 168 ? 11.866 1.678 9.993 1.00 91.38 168 ASN A C 1
ATOM 1302 O O . ASN A 1 168 ? 11.740 1.032 11.035 1.00 91.38 168 ASN A O 1
ATOM 1306 N N . LEU A 1 169 ? 11.062 2.702 9.685 1.00 91.69 169 LEU A N 1
ATOM 1307 C CA . LEU A 1 169 ? 10.013 3.226 10.576 1.00 91.69 169 LEU A CA 1
ATOM 1308 C C . LEU A 1 169 ? 8.966 2.167 10.961 1.00 91.69 169 LEU A C 1
ATOM 1310 O O . LEU A 1 169 ? 8.376 2.227 12.040 1.00 91.69 169 LEU A O 1
ATOM 1314 N N . LEU A 1 170 ? 8.757 1.167 10.100 1.00 95.38 170 LEU A N 1
ATOM 1315 C CA . LEU A 1 170 ? 7.806 0.082 10.326 1.00 95.38 170 LEU A CA 1
ATOM 1316 C C . LEU A 1 170 ? 8.405 -1.113 11.066 1.00 95.38 170 LEU A C 1
ATOM 1318 O O . LEU A 1 170 ? 7.661 -2.043 11.368 1.00 95.38 170 LEU A O 1
ATOM 1322 N N . HIS A 1 171 ? 9.701 -1.111 11.403 1.00 94.12 171 HIS A N 1
ATOM 1323 C CA . HIS A 1 171 ? 10.349 -2.260 12.042 1.00 94.12 171 HIS A CA 1
ATOM 1324 C C . HIS A 1 171 ? 9.624 -2.692 13.325 1.00 94.12 171 HIS A C 1
ATOM 1326 O O . HIS A 1 171 ? 9.258 -3.855 13.462 1.00 94.12 171 HIS A O 1
ATOM 1332 N N . GLY A 1 172 ? 9.317 -1.749 14.223 1.00 93.81 172 GLY A N 1
ATOM 1333 C CA . GLY A 1 172 ? 8.603 -2.058 15.466 1.00 93.81 172 GLY A CA 1
ATOM 1334 C C . GLY A 1 172 ? 7.200 -2.634 15.244 1.00 93.81 172 GLY A C 1
ATOM 1335 O O . GLY A 1 172 ? 6.770 -3.493 16.006 1.00 93.81 172 GLY A O 1
ATOM 1336 N N . ALA A 1 173 ? 6.493 -2.200 14.195 1.00 96.38 173 ALA A N 1
ATOM 1337 C CA . ALA A 1 173 ? 5.183 -2.748 13.850 1.00 96.38 173 ALA A CA 1
ATOM 1338 C C . ALA A 1 173 ? 5.307 -4.147 13.228 1.00 96.38 173 ALA A C 1
ATOM 1340 O O . ALA A 1 173 ? 4.567 -5.054 13.594 1.00 96.38 173 ALA A O 1
ATOM 1341 N N . LEU A 1 174 ? 6.264 -4.350 12.325 1.00 97.44 174 LEU A N 1
ATOM 1342 C CA . LEU A 1 174 ? 6.476 -5.628 11.646 1.00 97.44 174 LEU A CA 1
ATOM 1343 C C . LEU A 1 174 ? 6.956 -6.736 12.593 1.00 97.44 174 LEU A C 1
ATOM 1345 O O . LEU A 1 174 ? 6.591 -7.888 12.388 1.00 97.44 174 LEU A O 1
ATOM 1349 N N . SER A 1 175 ? 7.678 -6.392 13.662 1.00 96.25 175 SER A N 1
ATOM 1350 C CA . SER A 1 175 ? 8.102 -7.332 14.713 1.00 96.25 175 SER A CA 1
ATOM 1351 C C . SER A 1 175 ? 6.972 -7.788 15.653 1.00 96.25 175 SER A C 1
ATOM 1353 O O . SER A 1 175 ? 7.226 -8.531 16.595 1.00 96.25 175 SER A O 1
ATOM 1355 N N . THR A 1 176 ? 5.730 -7.339 15.436 1.00 96.94 176 THR A N 1
ATOM 1356 C CA . THR A 1 176 ? 4.549 -7.832 16.176 1.00 96.94 176 THR A CA 1
ATOM 1357 C C . THR A 1 176 ? 3.995 -9.144 15.621 1.00 96.94 176 THR A C 1
ATOM 1359 O O . THR A 1 176 ? 3.109 -9.731 16.234 1.00 96.94 176 THR A O 1
ATOM 1362 N N . ASP A 1 177 ? 4.464 -9.580 14.447 1.00 97.19 177 ASP A N 1
ATOM 1363 C CA . ASP A 1 177 ? 3.977 -10.758 13.716 1.00 97.19 177 ASP A CA 1
ATOM 1364 C C . ASP A 1 177 ? 2.488 -10.701 13.309 1.00 97.19 177 ASP A C 1
ATOM 1366 O O . ASP A 1 177 ? 1.898 -11.701 12.897 1.00 97.19 177 ASP A O 1
ATOM 1370 N N . LEU A 1 178 ? 1.867 -9.518 13.371 1.00 97.75 178 LEU A N 1
ATOM 1371 C CA . LEU A 1 178 ? 0.444 -9.328 13.063 1.00 97.75 178 LEU A CA 1
ATOM 1372 C C . LEU A 1 178 ? 0.146 -9.101 11.572 1.00 97.75 178 LEU A C 1
ATOM 1374 O O . LEU A 1 178 ? -1.019 -9.111 11.169 1.00 97.75 178 LEU A O 1
ATOM 1378 N N . PHE A 1 179 ? 1.167 -8.851 10.751 1.00 98.25 179 PHE A N 1
ATOM 1379 C CA . PHE A 1 179 ? 0.993 -8.445 9.357 1.00 98.25 179 PHE A CA 1
ATOM 1380 C C . PHE A 1 179 ? 0.808 -9.655 8.431 1.00 98.25 179 PHE A C 1
ATOM 1382 O O . PHE A 1 179 ? 1.685 -10.509 8.296 1.00 98.25 179 PHE A O 1
ATOM 1389 N N . ASP A 1 180 ? -0.324 -9.710 7.720 1.00 98.00 180 ASP A N 1
ATOM 1390 C CA . ASP A 1 180 ? -0.598 -10.770 6.747 1.00 98.00 180 ASP A CA 1
ATOM 1391 C C . ASP A 1 180 ? 0.351 -10.663 5.541 1.00 98.00 180 ASP A C 1
ATOM 1393 O O . ASP A 1 180 ? 0.893 -11.670 5.071 1.00 98.00 180 ASP A O 1
ATOM 1397 N N . HIS A 1 181 ? 0.536 -9.449 5.010 1.00 98.38 181 HIS A N 1
ATOM 1398 C CA . HIS A 1 181 ? 1.311 -9.208 3.793 1.00 98.38 181 HIS A CA 1
ATOM 1399 C C . HIS A 1 181 ? 2.243 -8.002 3.917 1.00 98.38 181 HIS A C 1
ATOM 1401 O O . HIS A 1 181 ? 1.862 -6.968 4.454 1.00 98.38 181 HIS A O 1
ATOM 1407 N N . VAL A 1 182 ? 3.430 -8.106 3.322 1.00 98.75 182 VAL A N 1
ATOM 1408 C CA . VAL A 1 182 ? 4.406 -7.008 3.265 1.00 98.75 182 VAL A CA 1
ATOM 1409 C C . VAL A 1 182 ? 4.812 -6.768 1.813 1.00 98.75 182 VAL A C 1
ATOM 1411 O O . VAL A 1 182 ? 5.368 -7.666 1.179 1.00 98.75 182 VAL A O 1
ATOM 1414 N N . TRP A 1 183 ? 4.539 -5.587 1.259 1.00 98.38 183 TRP A N 1
ATOM 1415 C CA . TRP A 1 183 ? 5.016 -5.172 -0.069 1.00 98.38 183 TRP A CA 1
ATOM 1416 C C . TRP A 1 183 ? 6.172 -4.187 0.065 1.00 98.38 183 TRP A C 1
ATOM 1418 O O . TRP A 1 183 ? 5.988 -2.979 0.136 1.00 98.38 183 TRP A O 1
ATOM 1428 N N . VAL A 1 184 ? 7.387 -4.733 0.070 1.00 98.75 184 VAL A N 1
ATOM 1429 C CA . VAL A 1 184 ? 8.623 -3.957 0.207 1.00 98.75 184 VAL A CA 1
ATOM 1430 C C . VAL A 1 184 ? 8.819 -3.072 -1.027 1.00 98.75 184 VAL A C 1
ATOM 1432 O O . VAL A 1 184 ? 8.835 -3.580 -2.151 1.00 98.75 184 VAL A O 1
ATOM 1435 N N . GLN A 1 185 ? 8.984 -1.763 -0.834 1.00 98.69 185 GLN A N 1
ATOM 1436 C CA . GLN A 1 185 ? 9.179 -0.794 -1.912 1.00 98.69 185 GLN A CA 1
ATOM 1437 C C . GLN A 1 185 ? 10.629 -0.846 -2.428 1.00 98.69 185 GLN A C 1
ATOM 1439 O O . GLN A 1 185 ? 11.546 -0.309 -1.803 1.00 98.69 185 GLN A O 1
ATOM 1444 N N . PHE A 1 186 ? 10.852 -1.485 -3.579 1.00 98.75 186 PHE A N 1
ATOM 1445 C CA . PHE A 1 186 ? 12.175 -1.635 -4.205 1.00 98.75 186 PHE A CA 1
ATOM 1446 C C . PHE A 1 186 ? 12.475 -0.517 -5.213 1.00 98.75 186 PHE A C 1
ATOM 1448 O O . PHE A 1 186 ? 12.879 -0.772 -6.348 1.00 98.75 186 PHE A O 1
ATOM 1455 N N . TYR A 1 187 ? 12.242 0.726 -4.797 1.00 98.56 187 TYR A N 1
ATOM 1456 C CA . TYR A 1 187 ? 12.476 1.934 -5.584 1.00 98.56 187 TYR A CA 1
ATOM 1457 C C . TYR A 1 187 ? 12.835 3.121 -4.686 1.00 98.56 187 TYR A C 1
ATOM 1459 O O . TYR A 1 187 ? 12.711 3.050 -3.460 1.00 98.56 187 TYR A O 1
ATOM 1467 N N . ASN A 1 188 ? 13.320 4.206 -5.301 1.00 97.75 188 ASN A N 1
ATOM 1468 C CA . ASN A 1 188 ? 13.840 5.407 -4.627 1.00 97.75 188 ASN A CA 1
ATOM 1469 C C . ASN A 1 188 ? 15.025 5.157 -3.666 1.00 97.75 188 ASN A C 1
ATOM 1471 O O . ASN A 1 188 ? 15.411 6.067 -2.931 1.00 97.75 188 ASN A O 1
ATOM 1475 N N . ASN A 1 189 ? 15.611 3.954 -3.685 1.00 97.56 189 ASN A N 1
ATOM 1476 C CA . ASN A 1 189 ? 16.655 3.484 -2.773 1.00 97.56 189 ASN A CA 1
ATOM 1477 C C . ASN A 1 189 ? 17.706 2.675 -3.564 1.00 97.56 189 ASN A C 1
ATOM 1479 O O . ASN A 1 189 ? 17.612 1.443 -3.626 1.00 97.56 189 ASN A O 1
ATOM 1483 N N . PRO A 1 190 ? 18.706 3.348 -4.172 1.00 96.94 190 PRO A N 1
ATOM 1484 C CA . PRO A 1 190 ? 19.690 2.732 -5.072 1.00 96.94 190 PRO A CA 1
ATOM 1485 C C . PRO A 1 190 ? 20.420 1.503 -4.513 1.00 96.94 190 PRO A C 1
ATOM 1487 O O . PRO A 1 190 ? 20.787 0.601 -5.256 1.00 96.94 190 PRO A O 1
ATOM 1490 N N . GLN A 1 191 ? 20.607 1.443 -3.196 1.00 97.12 191 GLN A N 1
ATOM 1491 C CA . GLN A 1 191 ? 21.298 0.364 -2.493 1.00 97.12 191 GLN A CA 1
ATOM 1492 C C . GLN A 1 191 ? 20.543 -0.975 -2.493 1.00 97.12 191 GLN A C 1
ATOM 1494 O O . GLN A 1 191 ? 21.146 -2.016 -2.239 1.00 97.12 191 GLN A O 1
ATOM 1499 N N . CYS A 1 192 ? 19.229 -0.966 -2.729 1.00 98.25 192 CYS A N 1
ATOM 1500 C CA . CYS A 1 192 ? 18.402 -2.173 -2.679 1.00 98.25 192 CYS A CA 1
ATOM 1501 C C . CYS A 1 192 ? 17.364 -2.280 -3.800 1.00 98.25 192 CYS A C 1
ATOM 1503 O O . CYS A 1 192 ? 16.673 -3.295 -3.878 1.00 98.25 192 CYS A O 1
ATOM 1505 N N . GLU A 1 193 ? 17.259 -1.295 -4.693 1.00 98.19 193 GLU A N 1
ATOM 1506 C CA . GLU A 1 193 ? 16.475 -1.433 -5.921 1.00 98.19 193 GLU A CA 1
ATOM 1507 C C . GLU A 1 193 ? 17.085 -2.467 -6.883 1.00 98.19 193 GLU A C 1
ATOM 1509 O O . GLU A 1 193 ? 18.259 -2.835 -6.803 1.00 98.19 193 GLU A O 1
ATOM 1514 N N . PHE A 1 194 ? 16.266 -2.985 -7.799 1.00 98.56 194 PHE A N 1
ATOM 1515 C CA . PHE A 1 194 ? 16.724 -3.975 -8.769 1.00 98.56 194 PHE A CA 1
ATOM 1516 C C . PHE A 1 194 ? 17.472 -3.315 -9.936 1.00 98.56 194 PHE A C 1
ATOM 1518 O O . PHE A 1 194 ? 16.906 -2.491 -10.653 1.00 98.56 194 PHE A O 1
ATOM 1525 N N . SER A 1 195 ? 18.697 -3.775 -10.199 1.00 96.19 195 SER A N 1
ATOM 1526 C CA . SER A 1 195 ? 19.469 -3.465 -11.406 1.00 96.19 195 SER A CA 1
ATOM 1527 C C . SER A 1 195 ? 19.776 -4.744 -12.186 1.00 96.19 195 SER A C 1
ATOM 1529 O O . SER A 1 195 ? 20.122 -5.772 -11.607 1.00 96.19 195 SER A O 1
ATOM 1531 N N . SER A 1 196 ? 19.653 -4.691 -13.517 1.00 95.94 196 SER A N 1
ATOM 1532 C CA . SER A 1 196 ? 19.979 -5.835 -14.388 1.00 95.94 196 SER A CA 1
ATOM 1533 C C . SER A 1 196 ? 21.481 -6.117 -14.458 1.00 95.94 196 SER A C 1
ATOM 1535 O O . SER A 1 196 ? 21.872 -7.263 -14.656 1.00 95.94 196 SER A O 1
ATOM 1537 N N . ASN A 1 197 ? 22.311 -5.084 -14.288 1.00 95.38 197 ASN A N 1
ATOM 1538 C CA . ASN A 1 197 ? 23.768 -5.222 -14.342 1.00 95.38 197 ASN A CA 1
ATOM 1539 C C . ASN A 1 197 ? 24.318 -5.815 -13.042 1.00 95.38 197 ASN A C 1
ATOM 1541 O O . ASN A 1 197 ? 25.237 -6.626 -13.079 1.00 95.38 197 ASN A O 1
ATOM 1545 N N . ASP A 1 198 ? 23.730 -5.433 -11.906 1.00 96.44 198 ASP A N 1
ATOM 1546 C CA . ASP A 1 198 ? 24.084 -5.968 -10.596 1.00 96.44 198 ASP A CA 1
ATOM 1547 C C . ASP A 1 198 ? 22.842 -6.069 -9.688 1.00 96.44 198 ASP A C 1
ATOM 1549 O O . ASP A 1 198 ? 22.428 -5.084 -9.075 1.00 96.44 198 ASP A O 1
ATOM 1553 N N . PRO A 1 199 ? 22.223 -7.259 -9.576 1.00 97.38 199 PRO A N 1
ATOM 1554 C CA . PRO A 1 199 ? 21.071 -7.464 -8.707 1.00 97.38 199 PRO A CA 1
ATOM 1555 C C . PRO A 1 199 ? 21.454 -7.800 -7.253 1.00 97.38 199 PRO A C 1
ATOM 1557 O O . PRO A 1 199 ? 20.583 -8.241 -6.500 1.00 97.38 199 PRO A O 1
ATOM 1560 N N . SER A 1 200 ? 22.727 -7.688 -6.849 1.00 98.12 200 SER A N 1
ATOM 1561 C CA . SER A 1 200 ? 23.206 -8.120 -5.525 1.00 98.12 200 SER A CA 1
ATOM 1562 C C . SER A 1 200 ? 22.499 -7.403 -4.367 1.00 98.12 200 SER A C 1
ATOM 1564 O O . SER A 1 200 ? 21.987 -8.074 -3.470 1.00 98.12 200 SER A O 1
ATOM 1566 N N . GLY A 1 201 ? 22.368 -6.073 -4.424 1.00 98.19 201 GLY A N 1
ATOM 1567 C CA . GLY A 1 201 ? 21.669 -5.275 -3.407 1.00 98.19 201 GLY A CA 1
ATOM 1568 C C . GLY A 1 201 ? 20.206 -5.692 -3.233 1.00 98.19 201 GLY A C 1
ATOM 1569 O O . GLY A 1 201 ? 19.756 -5.970 -2.119 1.00 98.19 201 GLY A O 1
ATOM 1570 N N . PHE A 1 202 ? 19.483 -5.851 -4.345 1.00 98.69 202 PHE A N 1
ATOM 1571 C CA . PHE A 1 202 ? 18.110 -6.360 -4.349 1.00 98.69 202 PHE A CA 1
ATOM 1572 C C . PHE A 1 202 ? 18.002 -7.775 -3.763 1.00 98.69 202 PHE A C 1
ATOM 1574 O O . PHE A 1 202 ? 17.127 -8.036 -2.938 1.00 98.69 202 PHE A O 1
ATOM 1581 N N . LYS A 1 203 ? 18.891 -8.697 -4.166 1.00 98.50 203 LYS A N 1
ATOM 1582 C CA . LYS A 1 203 ? 18.923 -10.081 -3.656 1.00 98.50 203 LYS A CA 1
ATOM 1583 C C . LYS A 1 203 ? 19.108 -10.108 -2.140 1.00 98.50 203 LYS A C 1
ATOM 1585 O O . LYS A 1 203 ? 18.355 -10.799 -1.453 1.00 98.50 203 LYS A O 1
ATOM 1590 N N . SER A 1 204 ? 20.076 -9.346 -1.635 1.00 98.38 204 SER A N 1
ATOM 1591 C CA . SER A 1 204 ? 20.375 -9.250 -0.206 1.00 98.38 204 SER A CA 1
ATOM 1592 C C . SER A 1 204 ? 19.196 -8.676 0.573 1.00 98.38 204 SER A C 1
ATOM 1594 O O . SER A 1 204 ? 18.765 -9.283 1.552 1.00 98.38 204 SER A O 1
ATOM 1596 N N . ALA A 1 205 ? 18.605 -7.576 0.098 1.00 98.44 205 ALA A N 1
ATOM 1597 C CA . ALA A 1 205 ? 17.442 -6.968 0.738 1.00 98.44 205 ALA A CA 1
ATOM 1598 C C . ALA A 1 205 ? 16.219 -7.903 0.728 1.00 98.44 205 ALA A C 1
ATOM 1600 O O . ALA A 1 205 ? 15.585 -8.099 1.763 1.00 98.44 205 ALA A O 1
ATOM 1601 N N . TRP A 1 206 ? 15.903 -8.537 -0.408 1.00 98.56 206 TRP A N 1
ATOM 1602 C CA . TRP A 1 206 ? 14.807 -9.509 -0.502 1.00 98.56 206 TRP A CA 1
ATOM 1603 C C . TRP A 1 206 ? 14.994 -10.684 0.465 1.00 98.56 206 TRP A C 1
ATOM 1605 O O . TRP A 1 206 ? 14.054 -11.071 1.167 1.00 98.56 206 TRP A O 1
ATOM 1615 N N . SER A 1 207 ? 16.209 -11.240 0.523 1.00 98.25 207 SER A N 1
ATOM 1616 C CA . SER A 1 207 ? 16.542 -12.303 1.471 1.00 98.25 207 SER A CA 1
ATOM 1617 C C . SER A 1 207 ? 16.312 -11.827 2.901 1.00 98.25 207 SER A C 1
ATOM 1619 O O . SER A 1 207 ? 15.539 -12.452 3.618 1.00 98.25 207 SER A O 1
ATOM 1621 N N . GLN A 1 208 ? 16.895 -10.689 3.284 1.00 98.00 208 GLN A N 1
ATOM 1622 C CA . GLN A 1 208 ? 16.794 -10.141 4.634 1.00 98.00 208 GLN A CA 1
ATOM 1623 C C . GLN A 1 208 ? 15.337 -9.932 5.068 1.00 98.00 208 GLN A C 1
ATOM 1625 O O . GLN A 1 208 ? 14.927 -10.444 6.106 1.00 98.00 208 GLN A O 1
ATOM 1630 N N . TRP A 1 209 ? 14.519 -9.268 4.246 1.00 98.19 209 TRP A N 1
ATOM 1631 C CA . TRP A 1 209 ? 13.098 -9.065 4.546 1.00 98.19 209 TRP A CA 1
ATOM 1632 C C . TRP A 1 209 ? 12.351 -10.382 4.756 1.00 98.19 209 TRP A C 1
ATOM 1634 O O . TRP A 1 209 ? 11.606 -10.532 5.724 1.00 98.19 209 TRP A O 1
ATOM 1644 N N . THR A 1 210 ? 12.562 -11.355 3.868 1.00 97.75 210 THR A N 1
ATOM 1645 C CA . THR A 1 210 ? 11.807 -12.614 3.900 1.00 97.75 210 THR A CA 1
ATOM 1646 C C . THR A 1 210 ? 12.292 -13.598 4.964 1.00 97.75 210 THR A C 1
ATOM 1648 O O . THR A 1 210 ? 11.531 -14.500 5.331 1.00 97.75 210 THR A O 1
ATOM 1651 N N . THR A 1 211 ? 13.511 -13.446 5.488 1.00 97.06 211 THR A N 1
ATOM 1652 C CA . THR A 1 211 ? 14.042 -14.276 6.581 1.00 97.06 211 THR A CA 1
ATOM 1653 C C . THR A 1 211 ? 13.846 -13.656 7.957 1.00 97.06 211 THR A C 1
ATOM 1655 O O . THR A 1 211 ? 13.690 -14.402 8.917 1.00 97.06 211 THR 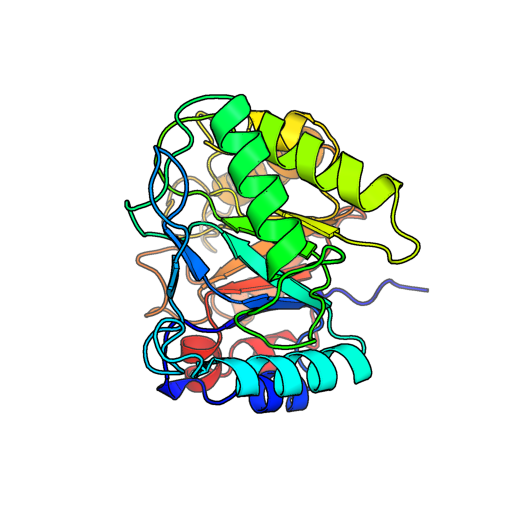A O 1
ATOM 1658 N N . SER A 1 212 ? 13.843 -12.324 8.063 1.00 97.19 212 SER A N 1
ATOM 1659 C CA . SER A 1 212 ? 13.845 -11.625 9.354 1.00 97.19 212 SER A CA 1
ATOM 1660 C C . SER A 1 212 ? 12.462 -11.202 9.849 1.00 97.19 212 SER A C 1
ATOM 1662 O O . SER A 1 212 ? 12.321 -10.954 11.039 1.00 97.19 212 SER A O 1
ATOM 1664 N N . ILE A 1 213 ? 11.452 -11.121 8.974 1.00 97.50 213 ILE A N 1
ATOM 1665 C CA . ILE A 1 213 ? 10.077 -10.755 9.348 1.00 97.50 213 ILE A CA 1
ATOM 1666 C C . ILE A 1 213 ? 9.131 -11.946 9.158 1.00 97.50 213 ILE A C 1
ATOM 1668 O O . ILE A 1 213 ? 9.192 -12.678 8.156 1.00 97.50 213 ILE A O 1
ATOM 1672 N N . ASN A 1 214 ? 8.226 -12.132 10.118 1.00 96.00 214 ASN A N 1
ATOM 1673 C CA . ASN A 1 214 ? 7.145 -13.097 10.021 1.00 96.00 214 ASN A CA 1
ATOM 1674 C C . ASN A 1 214 ? 5.930 -12.452 9.338 1.00 96.00 214 ASN A C 1
ATOM 1676 O O . ASN A 1 214 ? 5.287 -11.558 9.875 1.00 96.00 214 ASN A O 1
ATOM 1680 N N . ALA A 1 215 ? 5.634 -12.897 8.122 1.00 96.00 215 ALA A N 1
ATOM 1681 C CA . ALA A 1 215 ? 4.435 -12.525 7.383 1.00 96.00 215 ALA A CA 1
ATOM 1682 C C . ALA A 1 215 ? 4.049 -13.677 6.454 1.00 96.00 215 ALA A C 1
ATOM 1684 O O . ALA A 1 215 ? 4.911 -14.436 5.988 1.00 96.00 215 ALA A O 1
ATOM 1685 N N . ALA A 1 216 ? 2.758 -13.802 6.138 1.00 94.81 216 ALA A N 1
ATOM 1686 C CA . ALA A 1 216 ? 2.277 -14.902 5.306 1.00 94.81 216 ALA A CA 1
ATOM 1687 C C . ALA A 1 216 ? 2.802 -14.803 3.866 1.00 94.81 216 ALA A C 1
ATOM 1689 O O . ALA A 1 216 ? 3.123 -15.827 3.247 1.00 94.81 216 ALA A O 1
ATOM 1690 N N . LYS A 1 217 ? 2.884 -13.580 3.320 1.00 97.31 217 LYS A N 1
ATOM 1691 C CA . LYS A 1 217 ? 3.457 -13.315 1.993 1.00 97.31 217 LYS A CA 1
ATOM 1692 C C . LYS A 1 217 ? 4.222 -11.998 1.923 1.00 97.31 217 LYS A C 1
ATOM 1694 O O . LYS A 1 217 ? 3.783 -10.980 2.445 1.00 97.31 217 LYS A O 1
ATOM 1699 N N . PHE A 1 218 ? 5.295 -12.019 1.142 1.00 98.50 218 PHE A N 1
ATOM 1700 C CA . PHE A 1 218 ? 6.073 -10.856 0.740 1.00 98.50 218 PHE A CA 1
ATOM 1701 C C . PHE A 1 218 ? 5.842 -10.545 -0.733 1.00 98.50 218 PHE A C 1
ATOM 1703 O O . PHE A 1 218 ? 5.750 -11.441 -1.576 1.00 98.50 218 PHE A O 1
ATOM 1710 N N . PHE A 1 219 ? 5.776 -9.268 -1.053 1.00 98.69 219 PHE A N 1
ATOM 1711 C CA . PHE A 1 219 ? 5.516 -8.743 -2.380 1.00 98.69 219 PHE A CA 1
ATOM 1712 C C . PHE A 1 219 ? 6.640 -7.796 -2.781 1.00 98.69 219 PHE A C 1
ATOM 1714 O O . PHE A 1 219 ? 7.245 -7.137 -1.938 1.00 98.69 219 PHE A O 1
ATOM 1721 N N . VAL A 1 220 ? 6.899 -7.723 -4.082 1.00 98.75 220 VAL A N 1
ATOM 1722 C CA . VAL A 1 220 ? 7.834 -6.746 -4.646 1.00 98.75 220 VAL A CA 1
ATOM 1723 C C . VAL A 1 220 ? 7.030 -5.498 -5.007 1.00 98.75 220 VAL A C 1
ATOM 1725 O O . VAL A 1 220 ? 6.178 -5.556 -5.895 1.00 98.75 220 VAL A O 1
ATOM 1728 N N . GLY A 1 221 ? 7.262 -4.393 -4.304 1.00 98.75 221 GLY A N 1
ATOM 1729 C CA . GLY A 1 221 ? 6.716 -3.078 -4.627 1.00 98.75 221 GLY A CA 1
ATOM 1730 C C . GLY A 1 221 ? 7.542 -2.415 -5.727 1.00 98.75 221 GLY A C 1
ATOM 1731 O O . GLY A 1 221 ? 8.758 -2.293 -5.574 1.00 98.75 221 GLY A O 1
ATOM 1732 N N . LEU A 1 222 ? 6.910 -2.017 -6.836 1.00 98.75 222 LEU A N 1
ATOM 1733 C CA . LEU A 1 222 ? 7.592 -1.420 -7.992 1.00 98.75 222 LEU A CA 1
ATOM 1734 C C . LEU A 1 222 ? 6.850 -0.203 -8.559 1.00 98.75 222 LEU A C 1
ATOM 1736 O O . LEU A 1 222 ? 5.615 -0.193 -8.568 1.00 98.75 222 LEU A O 1
ATOM 1740 N N . PRO A 1 223 ? 7.578 0.762 -9.149 1.00 98.75 223 PRO A N 1
ATOM 1741 C CA . PRO A 1 223 ? 6.978 1.821 -9.942 1.00 98.75 223 PRO A CA 1
ATOM 1742 C C . PRO A 1 223 ? 6.361 1.243 -11.224 1.00 98.75 223 PRO A C 1
ATOM 1744 O O . PRO A 1 223 ? 6.979 0.436 -11.922 1.00 98.75 223 PRO A O 1
ATOM 1747 N N . ALA A 1 224 ? 5.157 1.679 -11.587 1.00 98.69 224 ALA A N 1
ATOM 1748 C CA . ALA A 1 224 ? 4.468 1.240 -12.801 1.00 98.69 224 ALA A CA 1
ATOM 1749 C C . ALA A 1 224 ? 5.001 1.916 -14.081 1.00 98.69 224 ALA A C 1
ATOM 1751 O O . ALA A 1 224 ? 4.645 1.524 -15.196 1.00 98.69 224 ALA A O 1
ATOM 1752 N N . SER A 1 225 ? 5.838 2.946 -13.949 1.00 98.50 225 SER A N 1
ATOM 1753 C CA . SER A 1 225 ? 6.524 3.622 -15.054 1.00 98.50 225 SER A CA 1
ATOM 1754 C C . SER A 1 225 ? 7.778 4.345 -14.548 1.00 98.50 225 SER A C 1
ATOM 1756 O O . SER A 1 225 ? 7.921 4.540 -13.343 1.00 98.50 225 SER A O 1
ATOM 1758 N N . HIS A 1 226 ? 8.643 4.804 -15.459 1.00 97.38 226 HIS A N 1
ATOM 1759 C CA . HIS A 1 226 ? 9.774 5.676 -15.113 1.00 97.38 226 HIS A CA 1
ATOM 1760 C C . HIS A 1 226 ? 9.348 6.980 -14.423 1.00 97.38 226 HIS A C 1
ATOM 1762 O O . HIS A 1 226 ? 10.093 7.484 -13.600 1.00 97.38 226 HIS A O 1
ATOM 1768 N N . ALA A 1 227 ? 8.167 7.520 -14.736 1.00 97.69 227 ALA A N 1
ATOM 1769 C CA . ALA A 1 227 ? 7.685 8.770 -14.146 1.00 97.69 227 ALA A CA 1
ATOM 1770 C C . ALA A 1 227 ? 7.093 8.590 -12.735 1.00 97.69 227 ALA A C 1
ATOM 1772 O O . ALA A 1 227 ? 6.889 9.572 -12.032 1.00 97.69 227 ALA A O 1
ATOM 1773 N N . ALA A 1 228 ? 6.824 7.348 -12.315 1.00 97.69 228 ALA A N 1
ATOM 1774 C CA . ALA A 1 228 ? 6.149 7.068 -11.048 1.00 97.69 228 ALA A CA 1
ATOM 1775 C C . ALA A 1 228 ? 7.074 7.161 -9.821 1.00 97.69 228 ALA A C 1
ATOM 1777 O O . ALA A 1 228 ? 6.590 7.233 -8.694 1.00 97.69 228 ALA A O 1
ATOM 1778 N N . ALA A 1 229 ? 8.393 7.121 -10.023 1.00 97.62 229 ALA A N 1
ATOM 1779 C CA . ALA A 1 229 ? 9.399 7.166 -8.967 1.00 97.62 229 ALA A CA 1
ATOM 1780 C C . ALA A 1 229 ? 10.694 7.802 -9.491 1.00 97.62 229 ALA A C 1
ATOM 1782 O O . ALA A 1 229 ? 10.931 7.837 -10.695 1.00 97.62 229 ALA A O 1
ATOM 1783 N N . ARG A 1 230 ? 11.557 8.272 -8.586 1.00 97.25 230 ARG A N 1
ATOM 1784 C CA . ARG A 1 230 ? 12.842 8.898 -8.930 1.00 97.25 230 ARG A CA 1
ATOM 1785 C C . ARG A 1 230 ? 13.841 7.882 -9.488 1.00 97.25 230 ARG A C 1
ATOM 1787 O O . ARG A 1 230 ? 14.568 8.197 -10.424 1.00 97.25 230 ARG A O 1
ATOM 1794 N N . THR A 1 231 ? 13.876 6.679 -8.918 1.00 98.12 231 THR A N 1
ATOM 1795 C CA . THR A 1 231 ? 14.739 5.562 -9.344 1.00 98.12 231 THR A CA 1
ATOM 1796 C C . THR A 1 231 ? 14.030 4.220 -9.138 1.00 98.12 231 THR A C 1
ATOM 1798 O O . THR A 1 231 ? 12.948 4.176 -8.551 1.00 98.12 231 THR A O 1
ATOM 1801 N N . GLY A 1 232 ? 14.610 3.117 -9.625 1.00 97.75 232 GLY A N 1
ATOM 1802 C CA . GLY A 1 232 ? 14.103 1.762 -9.369 1.00 97.75 232 GLY A CA 1
ATOM 1803 C C . GLY A 1 232 ? 12.974 1.261 -10.279 1.00 97.75 232 GLY A C 1
ATOM 1804 O O . GLY A 1 232 ? 12.368 0.229 -9.991 1.00 97.75 232 GLY A O 1
ATOM 1805 N N . PHE A 1 233 ? 12.670 1.939 -11.394 1.00 98.50 233 PHE A N 1
ATOM 1806 C CA . PHE A 1 233 ? 11.774 1.359 -12.402 1.00 98.50 233 PHE A CA 1
ATOM 1807 C C . PHE A 1 233 ? 12.427 0.146 -13.077 1.00 98.50 233 PHE A C 1
ATOM 1809 O O . PHE A 1 233 ? 13.522 0.235 -13.628 1.00 98.50 233 PHE A O 1
ATOM 1816 N N . VAL A 1 234 ? 11.707 -0.977 -13.104 1.00 98.56 234 VAL A N 1
ATOM 1817 C CA . VAL A 1 234 ? 12.169 -2.227 -13.719 1.00 98.56 234 VAL A CA 1
ATOM 1818 C C . VAL A 1 234 ? 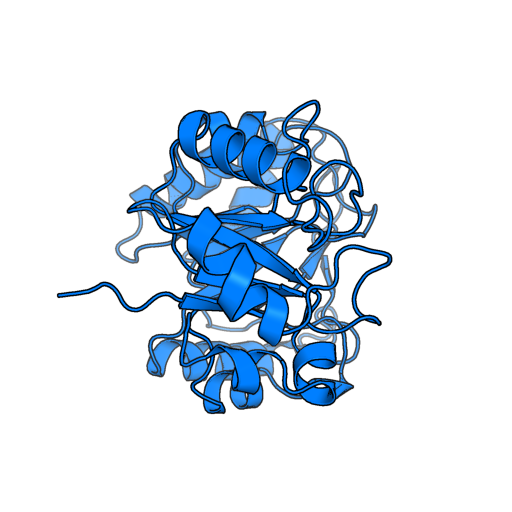11.382 -2.488 -15.004 1.00 98.56 234 VAL A C 1
ATOM 1820 O O . VAL A 1 234 ? 10.176 -2.715 -14.924 1.00 98.56 234 VAL A O 1
ATOM 1823 N N . PRO A 1 235 ? 12.000 -2.533 -16.199 1.00 98.19 235 PRO A N 1
ATOM 1824 C CA . PRO A 1 235 ? 11.287 -2.869 -17.431 1.00 98.19 235 PRO A CA 1
ATOM 1825 C C . PRO A 1 235 ? 10.626 -4.260 -17.363 1.00 98.19 235 PRO A C 1
ATOM 1827 O O . PRO A 1 235 ? 11.223 -5.186 -16.809 1.00 98.19 235 PRO A O 1
ATOM 1830 N N . PRO A 1 236 ? 9.447 -4.484 -17.984 1.00 98.25 236 PRO A N 1
ATOM 1831 C CA . PRO A 1 236 ? 8.735 -5.765 -17.901 1.00 98.25 236 PRO A CA 1
ATOM 1832 C C . PRO A 1 236 ? 9.573 -6.987 -18.297 1.00 98.25 236 PRO A C 1
ATOM 1834 O O . PRO A 1 236 ? 9.459 -8.040 -17.678 1.00 98.25 236 PRO A O 1
ATOM 1837 N N . HIS A 1 237 ? 10.440 -6.850 -19.305 1.00 97.75 237 HIS A N 1
ATOM 1838 C CA . HIS A 1 237 ? 11.340 -7.925 -19.725 1.00 97.75 237 HIS A CA 1
ATOM 1839 C C . HIS A 1 237 ? 12.336 -8.307 -18.617 1.00 97.75 237 HIS A C 1
ATOM 1841 O O . HIS A 1 237 ? 12.491 -9.488 -18.312 1.00 97.75 237 HIS A O 1
ATOM 1847 N N . ALA A 1 238 ? 12.962 -7.314 -17.976 1.00 98.38 238 ALA A N 1
ATOM 1848 C CA . ALA A 1 238 ? 13.889 -7.533 -16.869 1.00 98.38 238 ALA A CA 1
ATOM 1849 C C . ALA A 1 238 ? 13.170 -8.102 -15.635 1.00 98.38 238 ALA A C 1
ATOM 1851 O O . ALA A 1 238 ? 13.660 -9.052 -15.025 1.00 98.38 238 ALA A O 1
ATOM 1852 N N . LEU A 1 239 ? 11.958 -7.617 -15.328 1.00 98.12 239 LEU A N 1
ATOM 1853 C CA . LEU A 1 239 ? 11.129 -8.188 -14.264 1.00 98.12 239 LEU A CA 1
ATOM 1854 C C . LEU A 1 239 ? 10.922 -9.691 -14.493 1.00 98.12 239 LEU A C 1
ATOM 1856 O O . LEU A 1 239 ? 11.209 -10.505 -13.620 1.00 98.12 239 LEU A O 1
ATOM 1860 N N . ILE A 1 240 ? 10.429 -10.060 -15.676 1.00 97.56 240 ILE A N 1
ATOM 1861 C CA . ILE A 1 240 ? 10.018 -11.432 -15.986 1.00 97.56 240 ILE A CA 1
ATOM 1862 C C . ILE A 1 240 ? 11.215 -12.384 -16.028 1.00 97.56 240 ILE A C 1
ATOM 1864 O O . ILE A 1 240 ? 11.121 -13.493 -15.500 1.00 97.56 240 ILE A O 1
ATOM 1868 N N . ASN A 1 241 ? 12.312 -11.963 -16.661 1.00 97.44 241 ASN A N 1
ATOM 1869 C CA . ASN A 1 241 ? 13.423 -12.855 -16.984 1.00 97.44 241 ASN A CA 1
ATOM 1870 C C . ASN A 1 241 ? 14.560 -12.826 -15.957 1.00 97.44 241 ASN A C 1
ATOM 1872 O O . ASN A 1 241 ? 15.364 -13.752 -15.949 1.00 97.44 241 ASN A O 1
ATOM 1876 N N . GLN A 1 242 ? 14.633 -11.809 -15.092 1.00 98.19 242 GLN A N 1
ATOM 1877 C CA . GLN A 1 242 ? 15.747 -11.644 -14.150 1.00 98.19 242 GLN A CA 1
ATOM 1878 C C . GLN A 1 242 ? 15.279 -11.488 -12.698 1.00 98.19 242 GLN A C 1
ATOM 1880 O O . GLN A 1 242 ? 15.742 -12.227 -11.832 1.00 98.19 242 GLN A O 1
ATOM 1885 N N . LEU A 1 243 ? 14.315 -10.601 -12.420 1.00 98.38 243 LEU A N 1
ATOM 1886 C CA . LEU A 1 243 ? 13.849 -10.355 -11.047 1.00 98.38 243 LEU A CA 1
ATOM 1887 C C . LEU A 1 243 ? 12.980 -11.503 -10.512 1.00 98.38 243 LEU A C 1
ATOM 1889 O O . LEU A 1 243 ? 13.232 -12.020 -9.425 1.00 98.38 243 LEU A O 1
ATOM 1893 N N . LEU A 1 244 ? 11.963 -11.944 -11.261 1.00 97.38 244 LEU A N 1
ATOM 1894 C CA . LEU A 1 244 ? 11.053 -13.006 -10.807 1.00 97.38 244 LEU A CA 1
ATOM 1895 C C . LEU A 1 244 ? 11.759 -14.334 -10.465 1.00 97.38 244 LEU A C 1
ATOM 1897 O O . LEU A 1 244 ? 11.336 -14.978 -9.501 1.00 97.38 244 LEU A O 1
ATOM 1901 N N . PRO A 1 245 ? 12.809 -14.769 -11.191 1.00 97.06 245 PRO A N 1
ATOM 1902 C CA . PRO A 1 245 ? 13.640 -15.896 -10.771 1.00 97.06 245 PRO A CA 1
ATOM 1903 C C . PRO A 1 245 ? 14.269 -15.738 -9.380 1.00 97.06 245 PRO A C 1
ATOM 1905 O O . PRO A 1 245 ? 14.325 -16.720 -8.648 1.00 97.06 245 PRO A O 1
ATOM 1908 N N . ILE A 1 246 ? 14.684 -14.524 -8.997 1.00 97.75 246 ILE A N 1
ATOM 1909 C CA . ILE A 1 246 ? 15.333 -14.239 -7.705 1.00 97.75 246 ILE A CA 1
ATOM 1910 C C . ILE A 1 246 ? 14.352 -14.399 -6.545 1.00 97.75 246 ILE A C 1
ATOM 1912 O O . ILE A 1 246 ? 14.667 -15.023 -5.537 1.00 97.75 246 ILE A O 1
ATOM 1916 N N . VAL A 1 247 ? 13.147 -13.844 -6.681 1.00 97.25 247 VAL A N 1
ATOM 1917 C CA . VAL A 1 247 ? 12.183 -13.780 -5.570 1.00 97.25 247 VAL A CA 1
ATOM 1918 C C . VAL A 1 247 ? 11.355 -15.050 -5.403 1.00 97.25 247 VAL A C 1
ATOM 1920 O O . VAL A 1 247 ? 10.512 -15.134 -4.513 1.00 97.25 247 VAL A O 1
ATOM 1923 N N . ARG A 1 248 ? 11.547 -16.052 -6.267 1.00 92.94 248 ARG A N 1
ATOM 1924 C CA . ARG A 1 248 ? 10.709 -17.251 -6.314 1.00 92.94 248 ARG A CA 1
ATOM 1925 C C . ARG A 1 248 ? 10.883 -18.102 -5.053 1.00 92.94 248 ARG A C 1
ATOM 1927 O O . ARG A 1 248 ? 11.769 -18.942 -4.972 1.00 92.94 248 ARG A O 1
ATOM 1934 N N . SER A 1 249 ? 9.952 -17.960 -4.117 1.00 93.94 249 SER A N 1
ATOM 1935 C CA . SER A 1 249 ? 9.897 -18.747 -2.882 1.00 93.94 249 SER A CA 1
ATOM 1936 C C . SER A 1 249 ? 8.447 -19.025 -2.455 1.00 93.94 249 SER A C 1
ATOM 1938 O O . SER A 1 249 ? 7.518 -18.408 -2.988 1.00 93.94 249 SER A O 1
ATOM 1940 N N . PRO A 1 250 ? 8.206 -19.917 -1.475 1.00 94.12 250 PRO A N 1
ATOM 1941 C CA . PRO A 1 250 ? 6.886 -20.074 -0.865 1.00 94.12 250 PRO A CA 1
ATOM 1942 C C . PRO A 1 250 ? 6.363 -18.798 -0.192 1.00 94.12 250 PRO A C 1
ATOM 1944 O O . PRO A 1 250 ? 5.148 -18.620 -0.118 1.00 94.12 250 PRO A O 1
ATOM 1947 N N . LYS A 1 251 ? 7.248 -17.899 0.263 1.00 94.88 251 LYS A N 1
ATOM 1948 C CA . LYS A 1 251 ? 6.876 -16.605 0.853 1.00 94.88 251 LYS A CA 1
ATOM 1949 C C . LYS A 1 251 ? 6.510 -15.549 -0.198 1.00 94.88 251 LYS A C 1
ATOM 1951 O O . LYS A 1 251 ? 5.864 -14.569 0.146 1.00 94.88 251 LYS A O 1
ATOM 1956 N N . TYR A 1 252 ? 6.836 -15.741 -1.477 1.00 97.38 252 TYR A N 1
ATOM 1957 C CA . TYR A 1 252 ? 6.490 -14.782 -2.529 1.00 97.38 252 TYR A CA 1
ATOM 1958 C C . TYR A 1 252 ? 4.980 -14.743 -2.824 1.00 97.38 252 TYR A C 1
ATOM 1960 O O . TYR A 1 252 ? 4.368 -15.756 -3.179 1.00 97.38 252 TYR A O 1
ATOM 1968 N N . GLY A 1 253 ? 4.385 -13.559 -2.679 1.00 97.12 253 GLY A N 1
ATOM 1969 C CA . GLY A 1 253 ? 2.969 -13.261 -2.902 1.00 97.12 253 GLY A CA 1
ATOM 1970 C C . GLY A 1 253 ? 2.663 -12.646 -4.265 1.00 97.12 253 GLY A C 1
ATOM 1971 O O . GLY A 1 253 ? 1.601 -12.926 -4.824 1.00 97.12 253 GLY A O 1
ATOM 1972 N N . GLY A 1 254 ? 3.585 -11.863 -4.831 1.00 98.00 254 GLY A N 1
ATOM 1973 C CA . GLY A 1 254 ? 3.394 -11.199 -6.120 1.00 98.00 254 GLY A CA 1
ATOM 1974 C C . GLY A 1 254 ? 4.021 -9.807 -6.195 1.00 98.00 254 GLY A C 1
ATOM 1975 O O . GLY A 1 254 ? 5.063 -9.557 -5.593 1.00 98.00 254 GLY A O 1
ATOM 1976 N N . VAL A 1 255 ? 3.399 -8.907 -6.956 1.00 98.62 255 VAL A N 1
ATOM 1977 C CA . VAL A 1 255 ? 3.895 -7.540 -7.200 1.00 98.62 255 VAL A CA 1
ATOM 1978 C C . VAL A 1 255 ? 2.817 -6.529 -6.826 1.00 98.62 255 VAL A C 1
ATOM 1980 O O . VAL A 1 255 ? 1.648 -6.736 -7.150 1.00 98.62 255 VAL A O 1
ATOM 1983 N N . VAL A 1 256 ? 3.203 -5.434 -6.176 1.00 98.81 256 VAL A N 1
ATOM 1984 C CA . VAL A 1 256 ? 2.325 -4.281 -5.925 1.00 98.81 256 VAL A CA 1
ATOM 1985 C C . VAL A 1 256 ? 2.878 -3.076 -6.668 1.00 98.81 256 VAL A C 1
ATOM 1987 O O . VAL A 1 256 ? 4.076 -2.815 -6.623 1.00 98.81 256 VAL A O 1
ATOM 1990 N N . LEU A 1 257 ? 2.017 -2.388 -7.412 1.00 98.88 257 LEU A N 1
ATOM 1991 C CA . LEU A 1 257 ? 2.422 -1.294 -8.287 1.00 98.88 257 LEU A CA 1
ATOM 1992 C C . LEU A 1 257 ? 2.073 0.067 -7.685 1.00 98.88 257 LEU A C 1
ATOM 1994 O O . LEU A 1 257 ? 0.911 0.329 -7.360 1.00 98.88 257 LEU A O 1
ATOM 1998 N N . TRP A 1 258 ? 3.077 0.936 -7.627 1.00 98.69 258 TRP A N 1
ATOM 1999 C CA . TRP A 1 258 ? 2.920 2.375 -7.458 1.00 98.69 258 TRP A CA 1
ATOM 2000 C C . TRP A 1 258 ? 2.973 3.052 -8.838 1.00 98.69 258 TRP A C 1
ATOM 2002 O O . TRP A 1 258 ? 4.012 3.079 -9.489 1.00 98.69 258 TRP A O 1
ATOM 2012 N N . ASP A 1 259 ? 1.889 3.560 -9.405 1.00 98.75 259 ASP A N 1
ATOM 2013 C CA . ASP A 1 259 ? 0.495 3.547 -8.965 1.00 98.75 259 ASP A CA 1
ATOM 2014 C C . ASP A 1 259 ? -0.424 3.212 -10.159 1.00 98.75 259 ASP A C 1
ATOM 2016 O O . ASP A 1 259 ? 0.026 2.854 -11.259 1.00 98.75 259 ASP A O 1
ATOM 2020 N N . ARG A 1 260 ? -1.742 3.315 -9.965 1.00 98.75 260 ARG A N 1
ATOM 2021 C CA . ARG A 1 260 ? -2.721 3.016 -11.010 1.00 98.75 260 ARG A CA 1
ATOM 2022 C C . ARG A 1 260 ? -2.719 4.035 -12.154 1.00 98.75 260 ARG A C 1
ATOM 2024 O O . ARG A 1 260 ? -2.980 3.632 -13.294 1.00 98.75 260 ARG A O 1
ATOM 2031 N N . PHE A 1 261 ? -2.439 5.309 -11.891 1.00 98.75 261 PHE A N 1
ATOM 2032 C CA . PHE A 1 261 ? -2.329 6.335 -12.930 1.00 98.75 261 PHE A CA 1
ATOM 2033 C C . PHE A 1 261 ? -1.221 5.993 -13.926 1.00 98.75 261 PHE A C 1
ATOM 2035 O O . PHE A 1 261 ? -1.469 5.878 -15.129 1.00 98.75 261 PHE A O 1
ATOM 2042 N N . HIS A 1 262 ? -0.021 5.732 -13.419 1.00 98.81 262 HIS A N 1
ATOM 2043 C CA . HIS A 1 262 ? 1.133 5.407 -14.245 1.00 98.81 262 HIS A CA 1
ATOM 2044 C C . HIS A 1 262 ? 0.985 4.043 -14.927 1.00 98.81 262 HIS A C 1
ATOM 2046 O O . HIS A 1 262 ? 1.363 3.890 -16.089 1.00 98.81 262 HIS A O 1
ATOM 2052 N N . ASP A 1 263 ? 0.365 3.062 -14.262 1.00 98.75 263 ASP A N 1
ATOM 2053 C CA . ASP A 1 263 ? 0.024 1.778 -14.882 1.00 98.75 263 ASP A CA 1
ATOM 2054 C C . ASP A 1 263 ? -0.958 1.931 -16.056 1.00 98.75 263 ASP A C 1
ATOM 2056 O O . ASP A 1 263 ? -0.846 1.226 -17.063 1.00 98.75 263 ASP A O 1
ATOM 2060 N N . LEU A 1 264 ? -1.927 2.852 -15.962 1.00 97.94 264 LEU A N 1
ATOM 2061 C CA . LEU A 1 264 ? -2.860 3.127 -17.057 1.00 97.94 264 LEU A CA 1
ATOM 2062 C C . LEU A 1 264 ? -2.132 3.654 -18.297 1.00 97.94 264 LEU A C 1
ATOM 2064 O O . LEU A 1 264 ? -2.475 3.240 -19.403 1.00 97.94 264 LEU A O 1
ATOM 2068 N N . GLN A 1 265 ? -1.142 4.522 -18.107 1.00 97.88 265 GLN A N 1
ATOM 2069 C CA . GLN A 1 265 ? -0.365 5.113 -19.195 1.00 97.88 265 GLN A CA 1
ATOM 2070 C C . GLN A 1 265 ? 0.618 4.112 -19.812 1.00 97.88 265 GLN A C 1
ATOM 2072 O O . GLN A 1 265 ? 0.717 3.997 -21.032 1.00 97.88 265 GLN A O 1
ATOM 2077 N N . SER A 1 266 ? 1.338 3.356 -18.980 1.00 98.19 266 SER A N 1
ATOM 2078 C CA . SER A 1 266 ? 2.414 2.469 -19.435 1.00 98.19 266 SER A CA 1
ATOM 2079 C C . SER A 1 266 ? 1.933 1.074 -19.861 1.00 98.19 266 SER A C 1
ATOM 2081 O O . SER A 1 266 ? 2.647 0.346 -20.572 1.00 98.19 266 SER A O 1
ATOM 2083 N N . GLY A 1 267 ? 0.749 0.660 -19.396 1.00 98.19 267 GLY A N 1
ATOM 2084 C CA . GLY A 1 267 ? 0.218 -0.693 -19.547 1.00 98.19 267 GLY A CA 1
ATOM 2085 C C . GLY A 1 267 ? 1.045 -1.763 -18.825 1.00 98.19 267 GLY A C 1
ATOM 2086 O O . GLY A 1 267 ? 1.035 -2.922 -19.252 1.00 98.19 267 GLY A O 1
ATOM 2087 N N . TYR A 1 268 ? 1.796 -1.392 -17.783 1.00 98.62 268 TYR A N 1
ATOM 2088 C CA . TYR A 1 268 ? 2.781 -2.254 -17.122 1.00 98.62 268 TYR A CA 1
ATOM 2089 C C . TYR A 1 268 ? 2.183 -3.567 -16.609 1.00 98.62 268 TYR A C 1
ATOM 2091 O O . TYR A 1 268 ? 2.6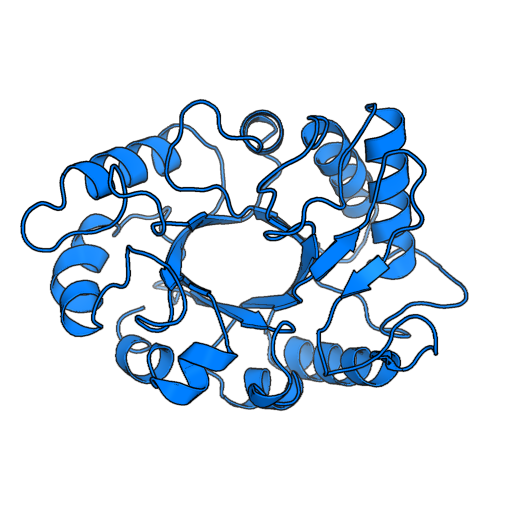34 -4.649 -16.993 1.00 98.62 268 TYR A O 1
ATOM 2099 N N . SER A 1 269 ? 1.101 -3.498 -15.832 1.00 98.00 269 SER A N 1
ATOM 2100 C CA . SER A 1 269 ? 0.391 -4.661 -15.287 1.00 98.00 269 SER A CA 1
ATOM 2101 C C . SER A 1 269 ? -0.041 -5.643 -16.381 1.00 98.00 269 SER A C 1
ATOM 2103 O O . SER A 1 269 ? 0.122 -6.856 -16.238 1.00 98.00 269 SER A O 1
ATOM 2105 N N . ARG A 1 270 ? -0.521 -5.148 -17.532 1.00 97.31 270 ARG A N 1
ATOM 2106 C CA . ARG A 1 270 ? -0.930 -5.991 -18.671 1.00 97.31 270 ARG A CA 1
ATOM 2107 C C . ARG A 1 270 ? 0.236 -6.769 -19.274 1.00 97.31 270 ARG A C 1
ATOM 2109 O O . ARG A 1 270 ? 0.020 -7.898 -19.720 1.00 97.31 270 ARG A O 1
ATOM 2116 N N . LYS A 1 271 ? 1.438 -6.186 -19.278 1.00 97.81 271 LYS A N 1
ATOM 2117 C CA . LYS A 1 271 ? 2.663 -6.812 -19.797 1.00 97.81 271 LYS A CA 1
ATOM 2118 C C . LYS A 1 271 ? 3.161 -7.934 -18.874 1.00 97.81 271 LYS A C 1
ATOM 2120 O O . LYS A 1 271 ? 3.715 -8.911 -19.368 1.00 97.81 271 LYS A O 1
ATOM 2125 N N . ILE A 1 272 ? 2.901 -7.847 -17.564 1.00 96.62 272 ILE A N 1
ATOM 2126 C CA . ILE A 1 272 ? 3.457 -8.780 -16.562 1.00 96.62 272 ILE A CA 1
ATOM 2127 C C . ILE A 1 272 ? 2.449 -9.816 -16.021 1.00 96.62 272 ILE A C 1
ATOM 2129 O O . ILE A 1 272 ? 2.860 -10.862 -15.519 1.00 96.62 272 ILE A O 1
ATOM 2133 N N . ARG A 1 273 ? 1.134 -9.593 -16.183 1.00 93.69 273 ARG A N 1
ATOM 2134 C CA . ARG A 1 273 ? 0.034 -10.397 -15.586 1.00 93.69 273 ARG A CA 1
ATOM 2135 C C . ARG A 1 273 ? 0.032 -11.905 -15.848 1.00 93.69 273 ARG A C 1
ATOM 2137 O O . ARG A 1 273 ? -0.749 -12.623 -15.244 1.00 93.69 273 ARG A O 1
ATOM 2144 N N . ARG A 1 274 ? 0.767 -12.382 -16.858 1.00 90.38 274 ARG A N 1
ATOM 2145 C CA . ARG A 1 274 ? 0.839 -13.819 -17.192 1.00 90.38 274 ARG A CA 1
ATOM 2146 C C . ARG A 1 274 ? 1.982 -14.529 -16.461 1.00 90.38 274 ARG A C 1
ATOM 2148 O O . ARG A 1 274 ? 2.099 -15.747 -16.572 1.00 90.38 274 ARG A O 1
ATOM 2155 N N . LYS A 1 275 ? 2.869 -13.772 -15.811 1.00 90.19 275 LYS A N 1
ATOM 2156 C CA . LYS A 1 275 ? 4.121 -14.258 -15.212 1.00 90.19 275 LYS A CA 1
ATOM 2157 C C . LYS A 1 275 ? 4.152 -14.060 -13.698 1.00 90.19 275 LYS A C 1
ATOM 2159 O O . LYS A 1 275 ? 4.747 -14.885 -12.999 1.00 90.19 275 LYS A O 1
ATOM 2164 N N . VAL A 1 276 ? 3.487 -13.012 -13.216 1.00 83.94 276 VAL A N 1
ATOM 2165 C CA . VAL A 1 276 ? 3.001 -12.905 -11.835 1.00 83.94 276 VAL A CA 1
ATOM 2166 C C . VAL A 1 276 ? 1.705 -13.700 -11.770 1.00 83.94 276 VAL A C 1
ATOM 2168 O O . VAL A 1 276 ? 1.720 -14.771 -11.130 1.00 83.94 276 VAL A O 1
#

Nearest PDB structures (foldseek):
  1llo-assembly1_A  TM=9.812E-01  e=5.122E-36  Hevea brasiliensis
  1kr0-assembly1_A  TM=9.828E-01  e=1.671E-35  Hevea brasiliensis
  1kqz-assembly1_A  TM=9.813E-01  e=1.493E-35  Hevea brasiliensis
  1kr1-assembly1_A  TM=9.789E-01  e=1.192E-35  Hevea brasiliensis
  3o9n-assembly1_A  TM=9.405E-01  e=1.058E-26  Scadoxus multiflorus

Secondary structure (DSSP, 8-state):
--PPPEEEEEESS-GGG--HHHHHHTS--SEEEEEEEEEEETTEEEEE--TTS--TTTTTTHHHHHHHHHHHTTT-EEEEEEEES-S-B---SHHHHHHHHHHHHHHHSSS--SS-TTTT---SEEEEEE-SS-S-HHHHHHHHHHHHHT-SS--EEEE--BS--TT-TTHHHHTTS--SEEEEE-SS-TTTS--SS--HHHHHHHHHHHHHS--SEEEEEEESSGGGSSS----HHHIIIIIHHHH-STTEEEEEEE-HHHHHHH-HHHHHTTT-

Organism: Vigna radiata var. radiata (NCBI:txid3916)

InterPro domains:
  IPR001223 Glycoside hydrolase family 18, catalytic domain [PF00704] (9-225)
  IPR001223 Glycoside hydrolase family 18, catalytic domain [PS51910] (5-276)
  IPR001579 Glycosyl hydrolase family 18, active site [PS01095] (123-131)
  IPR017853 Glycoside hydrolase superfamily [SSF51445] (3-271)
  IPR045321 Chitinase Cts1-like [cd02877] (7-274)

Mean predicted aligned error: 3.23 Å

Solvent-accessible surface area (backbone atoms only — not comparable to full-atom values): 14249 Å² total; per-residue (Å²): 129,85,79,79,40,38,34,30,33,35,41,37,76,46,50,90,47,56,58,64,44,58,59,52,68,66,67,68,54,41,36,38,32,41,36,23,40,32,23,31,32,70,89,46,77,70,39,69,45,32,58,72,68,38,46,55,94,76,59,53,26,35,63,54,16,56,25,50,52,56,26,44,78,69,69,24,44,39,26,44,21,36,35,42,98,50,84,54,34,32,26,77,36,54,64,40,16,35,52,49,28,54,48,48,32,23,41,41,34,92,47,77,56,98,79,26,53,29,44,90,39,60,50,39,30,42,28,45,28,60,74,61,65,54,82,27,58,36,43,21,50,51,46,43,47,56,58,38,76,77,42,96,58,85,63,45,35,32,35,40,46,60,38,62,75,73,92,38,80,51,49,67,33,48,74,65,57,67,36,46,36,36,33,36,27,26,39,72,41,86,74,28,15,63,38,94,92,58,43,62,38,23,53,52,37,54,49,50,56,68,72,75,48,60,49,68,23,38,24,50,19,36,35,26,29,71,88,56,40,90,40,36,51,61,56,65,67,53,38,66,75,53,48,49,70,71,60,69,51,91,45,49,36,32,40,32,28,41,31,43,46,39,22,67,76,62,43,38,62,76,74,40,63,90,77,72

Sequence (276 aa):
MRSKRILGVYWGQNAGEGHLSRTCKTGLFRIVNIAFLSTFGNGSQPLMNLAGHCSPSSNGCQRVGRDISYCQKRGIKVMLSIGGGSNNYSLSSQDDARNVADYIWNQFLGGKSKKRPFGRAILDGVDFDIEGGELHYAALAYRLHDHYATSNKKFYLTASPHCPFQNNLLHGALSTDLFDHVWVQFYNNPQCEFSSNDPSGFKSAWSQWTTSINAAKFFVGLPASHAAARTGFVPPHALINQLLPIVRSPKYGGVVLWDRFHDLQSGYSRKIRRKV

Radius of gyration: 17.62 Å; Cα contacts (8 Å, |Δi|>4): 598; chains: 1; bounding box: 47×44×43 Å

pLDDT: mean 95.72, std 6.84, range [35.16, 98.94]